Protein AF-A0A2E2TBK4-F1 (afdb_monomer_lite)

Foldseek 3Di:
DKKKWKWKWKFFADPVRDGPDDIDTFDTDMGDDDDDDTDDDDPDDGHMDMDMDIDMDDPPPPDDDDDDDDDDDPDDPDPDDDDPVVVVVVVVVDDDDDPDPDDDQWDWDKDFDDDVPDPDTPDIDTDIDGNPQPDPDPDDPDRDPPDQPLDDDVVNVPDPCRVVVNVVSVVVVVVVVVVVVVSVVVVVVVVVVVVVVVVVVVVVCVVVVCVVVPPVVVVVVVVVVVVVVVVVVVVVVVVVVVVVVVVVVVVVVD

Secondary structure (DSSP, 8-state):
--EEEEEEEEEEB-TTS-B-S--EEEEEEEESS----------SSS-EEEEEEEEEE-SSSSSS------------S------HHHHHHHHHH-------SS--SEEEEEEEEE-TT-SSEEEEEEEEEE-S---S----TT---PPP-----GGGS-STTHHHHHHHHHHHHHHHHHHHHHHHHHHHHHHHHHHHHHHHHHHHHHHHHHHHHS--HHHHHHHHHHHHHHHHHHHHHHHHHHHHHHHHHHHH--

pLDDT: mean 72.95, std 14.44, range [40.5, 96.38]

Structure (mmCIF, N/CA/C/O backbone):
data_AF-A0A2E2TBK4-F1
#
_entry.id   AF-A0A2E2TBK4-F1
#
loop_
_atom_site.group_PDB
_atom_site.id
_atom_site.type_symbol
_atom_site.label_atom_id
_atom_site.label_alt_id
_atom_site.label_comp_id
_atom_site.label_asym_id
_atom_site.label_entity_id
_atom_site.label_seq_id
_atom_site.pdbx_PDB_ins_code
_atom_site.Cartn_x
_atom_site.Cartn_y
_atom_site.Cartn_z
_atom_site.occupancy
_atom_site.B_iso_or_equiv
_atom_site.auth_seq_id
_atom_site.auth_comp_id
_atom_site.auth_asym_id
_atom_site.auth_atom_id
_atom_site.pdbx_PDB_model_num
ATOM 1 N N . ASN A 1 1 ? -50.111 -34.289 15.844 1.00 63.91 1 ASN A N 1
ATOM 2 C CA . ASN A 1 1 ? -48.697 -34.079 16.166 1.00 63.91 1 ASN A CA 1
ATOM 3 C C . ASN A 1 1 ? -48.454 -32.595 16.183 1.00 63.91 1 ASN A C 1
ATOM 5 O O . ASN A 1 1 ? -49.150 -31.879 15.476 1.00 63.91 1 ASN A O 1
ATOM 9 N N . ASP A 1 2 ? -47.487 -32.156 16.977 1.00 68.31 2 ASP A N 1
ATOM 10 C CA . ASP A 1 2 ? -47.009 -30.784 16.871 1.00 68.31 2 ASP A CA 1
ATOM 11 C C . ASP A 1 2 ? -46.210 -30.666 15.574 1.00 68.31 2 ASP A C 1
ATOM 13 O O . ASP A 1 2 ? -45.320 -31.482 15.317 1.00 68.31 2 ASP A O 1
ATOM 17 N N . ASP A 1 3 ? -46.561 -29.675 14.763 1.00 75.06 3 ASP A N 1
ATOM 18 C CA . ASP A 1 3 ? -45.934 -29.428 13.471 1.00 75.06 3 ASP A CA 1
ATOM 19 C C . ASP A 1 3 ? -45.212 -28.074 13.509 1.00 75.06 3 ASP A C 1
ATOM 21 O O . ASP A 1 3 ? -45.614 -27.139 14.207 1.00 75.06 3 ASP A O 1
ATOM 25 N N . TYR A 1 4 ? -44.140 -27.936 12.741 1.00 79.69 4 TYR A N 1
ATOM 26 C CA . TYR A 1 4 ? -43.461 -26.668 12.509 1.00 79.69 4 TYR A CA 1
ATOM 27 C C . TYR A 1 4 ? -43.760 -26.144 11.105 1.00 79.69 4 TYR A C 1
ATOM 29 O O . TYR A 1 4 ? -43.981 -26.907 10.162 1.00 79.69 4 TYR A O 1
ATOM 37 N N . HIS A 1 5 ? -43.698 -24.823 10.962 1.00 82.19 5 HIS A N 1
ATOM 38 C CA . HIS A 1 5 ? -43.578 -24.134 9.683 1.00 82.19 5 HIS A CA 1
ATOM 39 C C . HIS A 1 5 ? -42.402 -23.169 9.766 1.00 82.19 5 HIS A C 1
ATOM 41 O O . HIS A 1 5 ? -42.343 -22.334 10.666 1.00 82.19 5 HIS A O 1
ATOM 47 N N . VAL A 1 6 ? -41.460 -23.282 8.838 1.00 82.25 6 VAL A N 1
ATOM 48 C CA . VAL A 1 6 ? -40.317 -22.375 8.749 1.00 82.25 6 VAL A CA 1
ATOM 49 C C . VAL A 1 6 ? -40.201 -21.830 7.337 1.00 82.25 6 VAL A C 1
ATOM 51 O O . VAL A 1 6 ? -40.263 -22.571 6.357 1.00 82.25 6 VAL A O 1
ATOM 54 N N . ALA A 1 7 ? -40.034 -20.517 7.227 1.00 84.69 7 ALA A N 1
ATOM 55 C CA . ALA A 1 7 ? -39.801 -19.842 5.965 1.00 84.69 7 ALA A CA 1
ATOM 56 C C . ALA A 1 7 ? -38.661 -18.834 6.114 1.00 84.69 7 ALA A C 1
ATOM 58 O O . ALA A 1 7 ? -38.670 -17.994 7.011 1.00 84.69 7 ALA A O 1
ATOM 59 N N . GLY A 1 8 ? -37.682 -18.907 5.221 1.00 86.69 8 GLY A N 1
ATOM 60 C CA . GLY A 1 8 ? -36.569 -17.971 5.130 1.00 86.69 8 GLY A CA 1
ATOM 61 C C . GLY A 1 8 ? -36.533 -17.348 3.745 1.00 86.69 8 GLY A C 1
ATOM 62 O O . GLY A 1 8 ? -36.621 -18.060 2.743 1.00 86.69 8 GLY A O 1
ATOM 63 N N . TYR A 1 9 ? -36.400 -16.029 3.670 1.00 88.19 9 TYR A N 1
ATOM 64 C CA . TYR A 1 9 ? -36.244 -15.324 2.402 1.00 88.19 9 TYR A CA 1
ATOM 65 C C . TYR A 1 9 ? -35.318 -14.123 2.532 1.00 88.19 9 TYR A C 1
ATOM 67 O O . TYR A 1 9 ? -35.094 -13.587 3.622 1.00 88.19 9 TYR A O 1
ATOM 75 N N . ILE A 1 10 ? -34.789 -13.700 1.390 1.00 89.44 10 ILE A N 1
ATOM 76 C CA . ILE A 1 10 ? -33.924 -12.531 1.273 1.00 89.44 10 ILE A CA 1
ATOM 77 C C . ILE A 1 10 ? -34.517 -11.552 0.277 1.00 89.44 10 ILE A C 1
ATOM 79 O O . ILE A 1 10 ? -35.170 -11.950 -0.683 1.00 89.44 10 ILE A O 1
ATOM 83 N N . TYR A 1 11 ? -34.298 -10.265 0.491 1.00 90.12 11 TYR A N 1
ATOM 84 C CA . TYR A 1 11 ? -34.676 -9.247 -0.483 1.00 90.12 11 TYR A CA 1
ATOM 85 C C . TYR A 1 11 ? -33.708 -8.073 -0.420 1.00 90.12 11 TYR A C 1
ATOM 87 O O . TYR A 1 11 ? -33.136 -7.779 0.639 1.00 90.12 11 TYR A O 1
ATOM 95 N N . ARG A 1 12 ? -33.513 -7.407 -1.558 1.00 90.50 12 ARG A N 1
ATOM 96 C CA . ARG A 1 12 ? -32.656 -6.228 -1.635 1.00 90.50 12 ARG A CA 1
ATOM 97 C C . ARG A 1 12 ? -33.359 -5.039 -0.993 1.00 90.50 12 ARG A C 1
ATOM 99 O O . ARG A 1 12 ? -34.568 -4.860 -1.161 1.00 90.50 12 ARG A O 1
ATOM 106 N N . VAL A 1 13 ? -32.604 -4.211 -0.285 1.00 91.62 13 VAL A N 1
ATOM 107 C CA . VAL A 1 13 ? -33.079 -2.957 0.304 1.00 91.62 13 VAL A CA 1
ATOM 108 C C . VAL A 1 13 ? -32.367 -1.765 -0.320 1.00 91.62 13 VAL A C 1
ATOM 110 O O . VAL A 1 13 ? -31.176 -1.825 -0.620 1.00 91.62 13 VAL A O 1
ATOM 113 N N . ASN A 1 14 ? -33.112 -0.681 -0.515 1.00 88.75 14 ASN A N 1
ATOM 114 C CA . ASN A 1 14 ? -32.541 0.615 -0.868 1.00 88.75 14 ASN A CA 1
ATOM 115 C C . ASN A 1 14 ? -31.844 1.225 0.363 1.00 88.75 14 ASN A C 1
ATOM 117 O O . ASN A 1 14 ? -32.061 0.783 1.494 1.00 88.75 14 ASN A O 1
ATOM 121 N N . ASP A 1 15 ? -31.065 2.289 0.163 1.00 86.25 15 ASP A N 1
ATOM 122 C CA . ASP A 1 15 ? -30.374 3.003 1.251 1.00 86.25 15 ASP A CA 1
ATOM 123 C C . ASP A 1 15 ? -31.332 3.586 2.309 1.00 86.25 15 ASP A C 1
ATOM 125 O O . ASP A 1 15 ? -30.945 3.814 3.454 1.00 86.25 15 ASP A O 1
ATOM 129 N N . ASP A 1 16 ? -32.603 3.791 1.953 1.00 85.62 16 ASP A N 1
ATOM 130 C CA . ASP A 1 16 ? -33.672 4.234 2.856 1.00 85.62 16 ASP A CA 1
ATOM 131 C C . ASP A 1 16 ? -34.353 3.084 3.634 1.00 85.62 16 ASP A C 1
ATOM 133 O O . ASP A 1 16 ? -35.244 3.319 4.454 1.00 85.62 16 ASP A O 1
ATOM 137 N N . GLY A 1 17 ? -33.939 1.835 3.396 1.00 80.69 17 GLY A N 1
ATOM 138 C CA . GLY A 1 17 ? -34.469 0.633 4.037 1.00 80.69 17 GLY A CA 1
ATOM 139 C C . GLY A 1 17 ? -35.764 0.079 3.431 1.00 80.69 17 GLY A C 1
ATOM 140 O O . GLY A 1 17 ? -36.293 -0.905 3.965 1.00 80.69 17 GLY A O 1
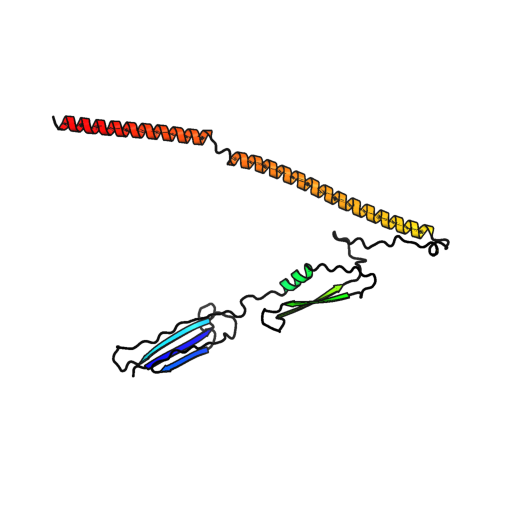ATOM 141 N N . THR A 1 18 ? -36.280 0.668 2.348 1.00 88.06 18 THR A N 1
ATOM 142 C CA . THR A 1 18 ? -37.434 0.138 1.601 1.00 88.06 18 THR A CA 1
ATOM 143 C C . THR A 1 18 ? -37.045 -1.072 0.748 1.00 88.06 18 THR A C 1
ATOM 145 O O . THR A 1 18 ? -35.880 -1.248 0.392 1.00 88.06 18 THR A O 1
ATOM 148 N N . ALA A 1 19 ? -38.015 -1.938 0.436 1.00 86.31 19 ALA A N 1
ATOM 149 C CA . ALA A 1 19 ? -37.778 -3.094 -0.426 1.00 86.31 19 ALA A CA 1
ATOM 150 C C . ALA A 1 19 ? -37.480 -2.638 -1.865 1.00 86.31 19 ALA A C 1
ATOM 152 O O . ALA A 1 19 ? -38.288 -1.945 -2.483 1.00 86.31 19 ALA A O 1
ATOM 153 N N . ALA A 1 20 ? -36.317 -3.036 -2.376 1.00 86.12 20 ALA A N 1
ATOM 154 C CA . ALA A 1 20 ? -35.816 -2.706 -3.709 1.00 86.12 20 ALA A CA 1
ATOM 155 C C . ALA A 1 20 ? -36.032 -3.831 -4.733 1.00 86.12 20 ALA A C 1
ATOM 157 O O . ALA A 1 20 ? -35.817 -3.625 -5.927 1.00 86.12 20 ALA A O 1
ATOM 158 N N . SER A 1 21 ? -36.398 -5.027 -4.271 1.00 86.25 21 SER A N 1
ATOM 159 C CA . SER A 1 21 ? -36.669 -6.197 -5.102 1.00 86.25 21 SER A CA 1
ATOM 160 C C . SER A 1 21 ? -37.764 -7.060 -4.486 1.00 86.25 21 SER A C 1
ATOM 162 O O . SER A 1 21 ? -38.029 -6.983 -3.282 1.00 86.25 21 SER A O 1
ATOM 164 N N . ASP A 1 22 ? -38.340 -7.933 -5.310 1.00 87.69 22 ASP A N 1
ATOM 165 C CA . ASP A 1 22 ? -39.166 -9.033 -4.826 1.00 87.69 22 ASP A CA 1
ATOM 166 C C . ASP A 1 22 ? -38.339 -9.975 -3.927 1.00 87.69 22 ASP A C 1
ATOM 168 O O . ASP A 1 22 ? -37.115 -10.090 -4.102 1.00 87.69 22 ASP A O 1
ATOM 172 N N . PRO A 1 23 ? -38.976 -10.630 -2.939 1.00 87.38 23 PRO A N 1
ATOM 173 C CA . PRO A 1 23 ? -38.300 -11.564 -2.056 1.00 87.38 23 PRO A CA 1
ATOM 174 C C . PRO A 1 23 ? -37.931 -12.861 -2.778 1.00 87.38 23 PRO A C 1
ATOM 176 O O . PRO A 1 23 ? -38.753 -13.489 -3.444 1.00 87.38 23 PRO A O 1
ATOM 179 N N . ILE A 1 24 ? -36.688 -13.288 -2.582 1.00 87.81 24 ILE A N 1
ATOM 180 C CA . ILE A 1 24 ? -36.149 -14.563 -3.039 1.00 87.81 24 ILE A CA 1
ATOM 181 C C . ILE A 1 24 ? -36.270 -15.548 -1.878 1.00 87.81 24 ILE A C 1
ATOM 183 O O . ILE A 1 24 ? -35.625 -15.393 -0.837 1.00 87.81 24 ILE A O 1
ATOM 187 N N . MET A 1 25 ? -37.129 -16.552 -2.042 1.00 84.50 25 MET A N 1
ATOM 188 C CA . MET A 1 25 ? -37.328 -17.597 -1.040 1.00 84.50 25 MET A CA 1
ATOM 189 C C . MET A 1 25 ? -36.103 -18.512 -0.983 1.00 84.50 25 MET A C 1
ATOM 191 O O . MET A 1 25 ? -35.695 -19.065 -2.001 1.00 84.50 25 MET A O 1
ATOM 195 N N . VAL A 1 26 ? -35.547 -18.685 0.214 1.00 82.25 26 VAL A N 1
ATOM 196 C CA . VAL A 1 26 ? -34.399 -19.564 0.487 1.00 82.25 26 VAL A CA 1
ATOM 197 C C . VAL A 1 26 ? -34.868 -20.907 1.030 1.00 82.25 26 VAL A C 1
ATOM 199 O O . VAL A 1 26 ? -34.353 -21.950 0.647 1.00 82.25 26 VAL A O 1
ATOM 202 N N . LEU A 1 27 ? -35.867 -20.880 1.911 1.00 83.25 27 LEU A N 1
ATOM 203 C CA . LEU A 1 27 ? -36.432 -22.062 2.551 1.00 83.25 27 LEU A CA 1
ATOM 204 C C . LEU A 1 27 ? -37.929 -21.841 2.781 1.00 83.25 27 LEU A C 1
ATOM 206 O O . LEU A 1 27 ? -38.336 -20.746 3.169 1.00 83.25 27 LEU A O 1
ATOM 210 N N . ASN A 1 28 ? -38.749 -22.865 2.562 1.00 84.69 28 ASN A N 1
ATOM 211 C CA . ASN A 1 28 ? -40.151 -22.884 2.980 1.00 84.69 28 ASN A CA 1
ATOM 212 C C . ASN A 1 28 ? -40.575 -24.330 3.241 1.00 84.69 28 ASN A C 1
ATOM 214 O O . ASN A 1 28 ? -40.872 -25.067 2.301 1.00 84.69 28 ASN A O 1
ATOM 218 N N . GLU A 1 29 ? -40.579 -24.730 4.507 1.00 80.12 29 GLU A N 1
ATOM 219 C CA . GLU A 1 29 ? -40.780 -26.118 4.915 1.00 80.12 29 GLU A CA 1
ATOM 220 C C . GLU A 1 29 ? -41.779 -26.254 6.058 1.00 80.12 29 GLU A C 1
ATOM 222 O O . GLU A 1 29 ? -41.844 -25.420 6.961 1.00 80.12 29 GLU A O 1
ATOM 227 N N . THR A 1 30 ? -42.519 -27.360 6.045 1.00 79.50 30 THR A N 1
ATOM 228 C CA . THR A 1 30 ? -43.440 -27.763 7.113 1.00 79.50 30 THR A CA 1
ATOM 229 C C . THR A 1 30 ? -43.201 -29.220 7.484 1.00 79.50 30 THR A C 1
ATOM 231 O O . THR A 1 30 ? -43.032 -30.045 6.583 1.00 79.50 30 THR A O 1
ATOM 234 N N . GLY A 1 31 ? -43.251 -29.573 8.766 1.00 75.88 31 GLY A N 1
ATOM 235 C CA . GLY A 1 31 ? -43.062 -30.965 9.185 1.00 75.88 31 GLY A CA 1
ATOM 236 C C . GLY A 1 31 ? -43.163 -31.185 10.691 1.00 75.88 31 GLY A C 1
ATOM 237 O O . GLY A 1 31 ? -43.618 -30.310 11.411 1.00 75.88 31 GLY A O 1
ATOM 238 N N . VAL A 1 32 ? -42.720 -32.358 11.160 1.00 71.12 32 VAL A N 1
ATOM 239 C CA . VAL A 1 32 ? -42.769 -32.764 12.584 1.00 71.12 32 VAL A CA 1
ATOM 240 C C . VAL A 1 32 ? -41.379 -32.717 13.242 1.00 71.12 32 VAL A C 1
ATOM 242 O O . VAL A 1 32 ? -41.248 -32.348 14.402 1.00 71.12 32 VAL A O 1
ATOM 245 N N . GLN A 1 33 ? -40.320 -33.088 12.510 1.00 68.75 33 GLN A N 1
ATOM 246 C CA . GLN A 1 33 ? -38.921 -32.972 12.940 1.00 68.75 33 GLN A CA 1
ATOM 247 C C . GLN A 1 33 ? -37.996 -33.000 11.715 1.00 68.75 33 GLN A C 1
ATOM 249 O O . GLN A 1 33 ? -38.089 -33.927 10.910 1.00 68.75 33 GLN A O 1
ATOM 254 N N . VAL A 1 34 ? -37.092 -32.025 11.582 1.00 70.62 34 VAL A N 1
ATOM 255 C CA . VAL A 1 34 ? -36.051 -32.028 10.543 1.00 70.62 34 VAL A CA 1
ATOM 256 C C . VAL A 1 34 ? -34.789 -31.322 11.034 1.00 70.62 34 VAL A C 1
ATOM 258 O O . VAL A 1 34 ? -34.835 -30.467 11.916 1.00 70.62 34 VAL A O 1
ATOM 261 N N . THR A 1 35 ? -33.648 -31.681 10.458 1.00 67.44 35 THR A N 1
ATOM 262 C CA . THR A 1 35 ? -32.399 -30.924 10.565 1.00 67.44 35 THR A CA 1
ATOM 263 C C . THR A 1 35 ? -31.822 -30.851 9.161 1.00 67.44 35 THR A C 1
ATOM 265 O O . THR A 1 35 ? -31.121 -31.768 8.739 1.00 67.44 35 THR A O 1
ATOM 268 N N . ASP A 1 36 ? -32.185 -29.805 8.422 1.00 72.00 36 ASP A N 1
ATOM 269 C CA . ASP A 1 36 ? -31.759 -29.603 7.035 1.00 72.00 36 ASP A CA 1
ATOM 270 C C . ASP A 1 36 ? -31.109 -28.224 6.847 1.00 72.00 36 ASP A C 1
ATOM 272 O O . ASP A 1 36 ? -31.219 -27.345 7.709 1.00 72.00 36 ASP A O 1
ATOM 276 N N . ARG A 1 37 ? -30.381 -28.043 5.742 1.00 75.19 37 ARG A N 1
ATOM 277 C CA . ARG A 1 37 ? -29.701 -26.789 5.388 1.00 75.19 37 ARG A CA 1
ATOM 278 C C . ARG A 1 37 ? -30.107 -26.355 3.984 1.00 75.19 37 ARG A C 1
ATOM 280 O O . ARG A 1 37 ? -30.045 -27.144 3.050 1.00 75.19 37 ARG A O 1
ATOM 287 N N . ALA A 1 38 ? -30.410 -25.068 3.824 1.00 75.88 38 ALA A N 1
ATOM 288 C CA . ALA A 1 38 ? -30.617 -24.439 2.521 1.00 75.88 38 ALA A CA 1
ATOM 289 C C . ALA A 1 38 ? -29.617 -23.303 2.294 1.00 75.88 38 ALA A C 1
ATOM 291 O O . ALA A 1 38 ? -29.251 -22.582 3.225 1.00 75.88 38 ALA A O 1
ATOM 292 N N . SER A 1 39 ? -29.191 -23.140 1.044 1.00 79.44 39 SER A N 1
ATOM 293 C CA . SER A 1 39 ? -28.284 -22.082 0.599 1.00 79.44 39 SER A CA 1
ATOM 294 C C . SER A 1 39 ? -28.831 -21.410 -0.656 1.00 79.44 39 SER A C 1
ATOM 296 O O . SER A 1 39 ? -29.423 -22.072 -1.507 1.00 79.44 39 SER A O 1
ATOM 298 N N . ILE A 1 40 ? -28.596 -20.107 -0.781 1.00 81.75 40 ILE A N 1
ATOM 299 C CA . ILE A 1 40 ? -28.937 -19.306 -1.958 1.00 81.75 40 ILE A CA 1
ATOM 300 C C . ILE A 1 40 ? -27.708 -18.490 -2.363 1.00 81.75 40 ILE A C 1
ATOM 302 O O . ILE A 1 40 ? -26.975 -18.007 -1.499 1.00 81.75 40 ILE A O 1
ATOM 306 N N . GLU A 1 41 ? -27.502 -18.328 -3.665 1.00 81.25 41 GLU A N 1
ATOM 307 C CA . GLU A 1 41 ? -26.537 -17.380 -4.214 1.00 81.25 41 GLU A CA 1
ATOM 308 C C . GLU A 1 41 ? -27.194 -15.999 -4.344 1.00 81.25 41 GLU A C 1
ATOM 310 O O . GLU A 1 41 ? -28.355 -15.881 -4.751 1.00 81.25 41 GLU A O 1
ATOM 315 N N . VAL A 1 42 ? -26.467 -14.949 -3.962 1.00 81.81 42 VAL A N 1
ATOM 316 C CA . VAL A 1 42 ? -26.947 -13.568 -4.065 1.00 81.81 42 VAL A CA 1
ATOM 317 C C . VAL A 1 42 ? -26.682 -13.071 -5.493 1.00 81.81 42 VAL A C 1
ATOM 319 O O . VAL A 1 42 ? -25.524 -13.010 -5.889 1.00 81.81 42 VAL A O 1
ATOM 322 N N . PRO A 1 43 ? -27.721 -12.715 -6.274 1.00 78.62 43 PRO A N 1
ATOM 323 C CA . PRO A 1 43 ? -27.578 -12.532 -7.721 1.00 78.62 43 PRO A CA 1
ATOM 324 C C . PRO A 1 43 ? -26.919 -11.211 -8.139 1.00 78.62 43 PRO A C 1
ATOM 326 O O . PRO A 1 43 ? -26.372 -11.122 -9.232 1.00 78.62 43 PRO A O 1
ATOM 329 N N . GLU A 1 44 ? -27.003 -10.171 -7.309 1.00 79.06 44 GLU A N 1
ATOM 330 C CA . GLU A 1 44 ? -26.438 -8.849 -7.596 1.00 79.06 44 GLU A CA 1
ATOM 331 C C . GLU A 1 44 ? -25.859 -8.235 -6.323 1.00 79.06 44 GLU A C 1
ATOM 333 O O . GLU A 1 44 ? -26.414 -8.427 -5.238 1.00 79.06 44 GLU A O 1
ATOM 338 N N . ASP A 1 45 ? -24.808 -7.429 -6.463 1.00 77.12 45 ASP A N 1
ATOM 339 C CA . ASP A 1 45 ? -24.247 -6.659 -5.355 1.00 77.12 45 ASP A CA 1
ATOM 340 C C . ASP A 1 45 ? -25.285 -5.688 -4.780 1.00 77.12 45 ASP A C 1
ATOM 342 O O . ASP A 1 45 ? -26.009 -4.993 -5.500 1.00 77.12 45 ASP A O 1
ATOM 346 N N . GLY A 1 46 ? -25.366 -5.618 -3.453 1.00 81.38 46 GLY A N 1
ATOM 347 C CA . GLY A 1 46 ? -26.265 -4.684 -2.794 1.00 81.38 46 GLY A CA 1
ATOM 348 C C . GLY A 1 46 ? -26.478 -4.967 -1.318 1.00 81.38 46 GLY A C 1
ATOM 349 O O . GLY A 1 46 ? -25.959 -5.924 -0.747 1.00 81.38 46 GLY A O 1
ATOM 350 N N . ASN A 1 47 ? -27.286 -4.113 -0.696 1.00 86.81 47 ASN A N 1
ATOM 351 C CA . ASN A 1 47 ? -27.725 -4.304 0.676 1.00 86.81 47 ASN A CA 1
ATOM 352 C C . ASN A 1 47 ? -28.900 -5.287 0.690 1.00 86.81 47 ASN A C 1
ATOM 354 O O . ASN A 1 47 ? -29.930 -5.034 0.065 1.00 86.81 47 ASN A O 1
ATOM 358 N N . TYR A 1 48 ? -28.770 -6.391 1.424 1.00 86.44 48 TYR A N 1
ATOM 359 C CA . TYR A 1 48 ? -29.829 -7.392 1.568 1.00 86.44 48 TYR A CA 1
ATOM 360 C C . TYR A 1 48 ? -30.320 -7.467 3.006 1.00 86.44 48 TYR A C 1
ATOM 362 O O . TYR A 1 48 ? -29.543 -7.361 3.958 1.00 86.44 48 TYR A O 1
ATOM 370 N N . ARG A 1 49 ? -31.626 -7.691 3.165 1.00 86.69 49 ARG A N 1
ATOM 371 C CA . ARG A 1 49 ? -32.213 -8.074 4.447 1.00 86.69 49 ARG A CA 1
ATOM 372 C C . ARG A 1 49 ? -32.644 -9.531 4.394 1.00 86.69 49 ARG A C 1
ATOM 374 O O . ARG A 1 49 ? -33.344 -9.950 3.477 1.00 86.69 49 ARG A O 1
ATOM 381 N N . PHE A 1 50 ? -32.252 -10.264 5.426 1.00 84.56 50 PHE A N 1
ATOM 382 C CA . PHE A 1 50 ? -32.669 -11.635 5.668 1.00 84.56 50 PHE A CA 1
ATOM 383 C C . PHE A 1 50 ? -33.859 -11.627 6.624 1.00 84.56 50 PHE A C 1
ATOM 385 O O . PHE A 1 50 ? -33.832 -10.929 7.644 1.00 84.56 50 PHE A O 1
ATOM 392 N N . VAL A 1 51 ? -34.904 -12.378 6.287 1.00 85.00 51 VAL A N 1
ATOM 393 C CA . VAL A 1 51 ? -36.093 -12.531 7.126 1.00 85.00 51 VAL A CA 1
ATOM 394 C C . VAL A 1 51 ? -36.375 -14.009 7.321 1.00 85.00 51 VAL A C 1
ATOM 396 O O . VAL A 1 51 ? -36.410 -14.781 6.365 1.00 85.00 51 VAL A O 1
ATOM 399 N N . PHE A 1 52 ? -36.611 -14.373 8.576 1.00 82.62 52 PHE A N 1
ATOM 400 C CA . PHE A 1 52 ? -37.021 -15.709 8.981 1.00 82.62 52 PHE A CA 1
ATOM 401 C C . PHE A 1 52 ? -38.386 -15.595 9.639 1.00 82.62 52 PHE A C 1
ATOM 403 O O . PHE A 1 52 ? -38.619 -14.715 10.472 1.00 82.62 52 PHE A O 1
ATOM 410 N N . VAL A 1 53 ? -39.279 -16.494 9.265 1.00 82.50 53 VAL A N 1
ATOM 411 C CA . VAL A 1 53 ? -40.589 -16.663 9.869 1.00 82.50 53 VAL A CA 1
ATOM 412 C C . VAL A 1 53 ? -40.627 -18.086 10.389 1.00 82.50 53 VAL A C 1
ATOM 414 O O . VAL A 1 53 ? -40.558 -19.036 9.614 1.00 82.50 53 VAL A O 1
ATOM 417 N N . VAL A 1 54 ? -40.697 -18.218 11.709 1.00 77.69 54 VAL A N 1
ATOM 418 C CA . VAL A 1 54 ? -40.873 -19.503 12.381 1.00 77.69 54 VAL A CA 1
ATOM 419 C C . VAL A 1 54 ? -42.270 -19.542 12.981 1.00 77.69 54 VAL A C 1
ATOM 421 O O . VAL A 1 54 ? -42.728 -18.577 13.597 1.00 77.69 54 VAL A O 1
ATOM 424 N N . GLY A 1 55 ? -42.961 -20.647 12.760 1.00 75.00 55 GLY A N 1
ATOM 425 C CA . GLY A 1 55 ? -44.295 -20.914 13.257 1.00 75.00 55 GLY A CA 1
ATOM 426 C C . GLY A 1 55 ? -44.357 -22.318 13.833 1.00 75.00 55 GLY A C 1
ATOM 427 O O . GLY A 1 55 ? -43.711 -23.243 13.342 1.00 75.00 55 GLY A O 1
ATOM 428 N N . THR A 1 56 ? -45.147 -22.474 14.884 1.00 73.56 56 THR A N 1
ATOM 429 C CA . THR A 1 56 ? -45.461 -23.772 15.467 1.00 73.56 56 THR A CA 1
ATOM 430 C C . THR A 1 56 ? -46.967 -23.965 15.412 1.00 73.56 56 THR A C 1
ATOM 432 O O . THR A 1 56 ? -47.743 -23.059 15.727 1.00 73.56 56 THR A O 1
ATOM 435 N N . TYR A 1 57 ? -47.383 -25.142 14.971 1.00 73.50 57 TYR A N 1
ATOM 436 C CA . TYR A 1 57 ? -48.740 -25.622 15.125 1.00 73.50 57 TYR A CA 1
ATOM 437 C C . TYR A 1 57 ? -48.746 -26.609 16.286 1.00 73.50 57 TYR A C 1
ATOM 439 O O . TYR A 1 57 ? -48.108 -27.657 16.240 1.00 73.50 57 TYR A O 1
ATOM 447 N N . ASP A 1 58 ? -49.428 -26.218 17.353 1.00 67.31 58 ASP A N 1
ATOM 448 C CA . ASP A 1 58 ? -49.464 -26.949 18.609 1.00 67.31 58 ASP A CA 1
ATOM 449 C C . ASP A 1 58 ? -50.805 -27.679 18.738 1.00 67.31 58 ASP A C 1
ATOM 451 O O . ASP A 1 58 ? -51.854 -27.048 18.902 1.00 67.31 58 ASP A O 1
ATOM 455 N N . GLU A 1 59 ? -50.765 -29.009 18.641 1.00 67.56 59 GLU A N 1
ATOM 456 C CA . GLU A 1 59 ? -51.915 -29.871 18.940 1.00 67.56 59 GLU A CA 1
ATOM 457 C C . GLU A 1 59 ? -51.856 -30.362 20.402 1.00 67.56 59 GLU A C 1
ATOM 459 O O . GLU A 1 59 ? -52.888 -30.713 20.979 1.00 67.56 59 GLU A O 1
ATOM 464 N N . SER A 1 60 ? -50.668 -30.362 21.026 1.00 63.62 60 SER A N 1
ATOM 465 C CA . SER A 1 60 ? -50.412 -30.925 22.360 1.00 63.62 60 SER A CA 1
ATOM 466 C C . SER A 1 60 ? -50.588 -29.953 23.539 1.00 63.62 60 SER A C 1
ATOM 468 O O . SER A 1 60 ? -50.637 -30.395 24.691 1.00 63.62 60 SER A O 1
ATOM 470 N N . GLY A 1 61 ? -50.742 -28.652 23.285 1.00 63.28 61 GLY A N 1
ATOM 471 C CA . GLY A 1 61 ? -51.001 -27.629 24.302 1.00 63.28 61 GLY A CA 1
ATOM 472 C C . GLY A 1 61 ? -49.752 -27.124 25.035 1.00 63.28 61 GLY A C 1
ATOM 473 O O . GLY A 1 61 ? -49.844 -26.752 26.209 1.00 63.28 61 GLY A O 1
ATOM 474 N N . GLY A 1 62 ? -48.596 -27.103 24.364 1.00 59.31 62 GLY A N 1
ATOM 475 C CA . GLY A 1 62 ? -47.430 -26.313 24.776 1.00 59.31 62 GLY A CA 1
ATOM 476 C C . GLY A 1 62 ? -46.262 -27.101 25.369 1.00 59.31 62 GLY A C 1
ATOM 477 O O . GLY A 1 62 ? -45.410 -26.510 26.031 1.00 59.31 62 GLY A O 1
ATOM 478 N N . LEU A 1 63 ? -46.208 -28.423 25.169 1.00 57.78 63 LEU A N 1
ATOM 479 C CA . LEU A 1 63 ? -45.175 -29.281 25.770 1.00 57.78 63 LEU A CA 1
ATOM 480 C C . LEU A 1 63 ? -43.920 -29.471 24.899 1.00 57.78 63 LEU A C 1
ATOM 482 O O . LEU A 1 63 ? -42.862 -29.768 25.454 1.00 57.78 63 LEU A O 1
ATOM 486 N N . LEU A 1 64 ? -44.007 -29.308 23.572 1.00 54.53 64 LEU A N 1
ATOM 487 C CA . LEU A 1 64 ? -42.902 -29.587 22.634 1.00 54.53 64 LEU A CA 1
ATOM 488 C C . LEU A 1 64 ? -42.762 -28.560 21.488 1.00 54.53 64 LEU A C 1
ATOM 490 O O . LEU A 1 64 ? -42.031 -28.797 20.530 1.00 54.53 64 LEU A O 1
ATOM 494 N N . ALA A 1 65 ? -43.423 -27.403 21.580 1.00 57.91 65 ALA A N 1
ATOM 495 C CA . ALA A 1 65 ? -43.432 -26.413 20.506 1.00 57.91 65 ALA A CA 1
ATOM 496 C C . ALA A 1 65 ? -42.124 -25.600 20.439 1.00 57.91 65 ALA A C 1
ATOM 498 O O . ALA A 1 65 ? -41.804 -24.833 21.349 1.00 57.91 65 ALA A O 1
ATOM 499 N N . GLY A 1 66 ? -41.401 -25.709 19.324 1.00 60.12 66 GLY A N 1
ATOM 500 C CA . GLY A 1 66 ? -40.291 -24.816 19.000 1.00 60.12 66 GLY A CA 1
ATOM 501 C C . GLY A 1 66 ? -39.629 -25.177 17.675 1.00 60.12 66 GLY A C 1
ATOM 502 O O . GLY A 1 66 ? -39.274 -26.329 17.459 1.00 60.12 66 GLY A O 1
ATOM 503 N N . ALA A 1 67 ? -39.459 -24.185 16.803 1.00 65.50 67 ALA A N 1
ATOM 504 C CA . ALA A 1 67 ? -38.590 -24.270 15.637 1.00 65.50 67 ALA A CA 1
ATOM 505 C C . ALA A 1 67 ? -37.545 -23.158 15.750 1.00 65.50 67 ALA A C 1
ATOM 507 O O . ALA A 1 67 ? -37.905 -21.984 15.878 1.00 65.50 67 ALA A O 1
ATOM 508 N N . ASP A 1 68 ? -36.267 -23.522 15.744 1.00 67.62 68 ASP A N 1
ATOM 509 C CA . ASP A 1 68 ? -35.151 -22.588 15.714 1.00 67.62 68 ASP A CA 1
ATOM 510 C C . ASP A 1 68 ? -34.465 -22.617 14.346 1.00 67.62 68 ASP A C 1
ATOM 512 O O . ASP A 1 68 ? -34.357 -23.649 13.689 1.00 67.62 68 ASP A O 1
ATOM 516 N N . MET A 1 69 ? -34.022 -21.448 13.892 1.00 70.19 69 MET A N 1
ATOM 517 C CA . MET A 1 69 ? -33.212 -21.310 12.688 1.00 70.19 69 MET A CA 1
ATOM 518 C C . MET A 1 69 ? -31.983 -20.480 13.019 1.00 70.19 69 MET A C 1
ATOM 520 O O . MET A 1 69 ? -32.074 -19.454 13.696 1.00 70.19 69 MET A O 1
ATOM 524 N N . THR A 1 70 ? -30.833 -20.909 12.508 1.00 70.94 70 THR A N 1
ATOM 525 C CA . THR A 1 70 ? -29.574 -20.175 12.623 1.00 70.94 70 THR A CA 1
ATOM 526 C C . THR A 1 70 ? -28.988 -19.951 11.236 1.00 70.94 70 THR A C 1
ATOM 528 O O . THR A 1 70 ? -29.094 -20.805 10.357 1.00 70.94 70 THR A O 1
ATOM 531 N N . ILE A 1 71 ? -28.412 -18.767 11.022 1.00 71.56 71 ILE A N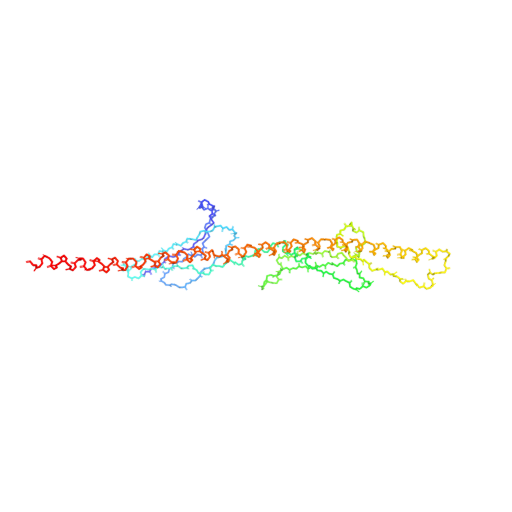 1
ATOM 532 C CA . ILE A 1 71 ? -27.627 -18.485 9.821 1.00 71.56 71 ILE A CA 1
ATOM 533 C C . ILE A 1 71 ? -26.207 -18.944 10.102 1.00 71.56 71 ILE A C 1
ATOM 535 O O . ILE A 1 71 ? -25.633 -18.599 11.135 1.00 71.56 71 ILE A O 1
ATOM 539 N N . ASP A 1 72 ? -25.636 -19.672 9.160 1.00 73.12 72 ASP A N 1
ATOM 540 C CA . ASP A 1 72 ? -24.269 -20.149 9.240 1.00 73.12 72 ASP A CA 1
ATOM 541 C C . ASP A 1 72 ? -23.610 -20.046 7.859 1.00 73.12 72 ASP A C 1
ATOM 543 O O . ASP A 1 72 ? -24.283 -20.175 6.835 1.00 73.12 72 ASP A O 1
ATOM 547 N N . ASN A 1 73 ? -22.296 -19.820 7.844 1.00 70.19 73 ASN A N 1
ATOM 548 C CA . ASN A 1 73 ? -21.456 -19.767 6.646 1.00 70.19 73 ASN A CA 1
ATOM 549 C C . ASN A 1 73 ? -21.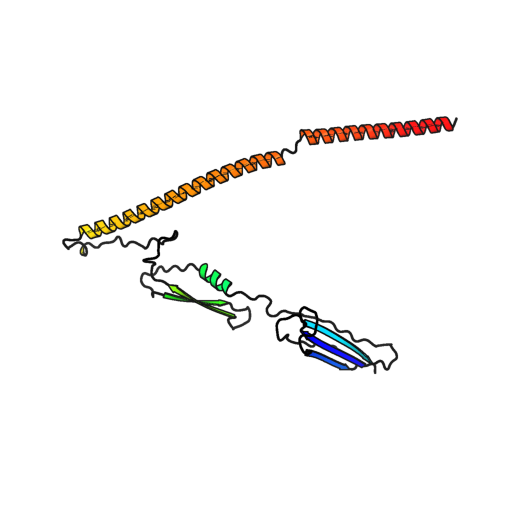824 -18.672 5.617 1.00 70.19 73 ASN A C 1
ATOM 551 O O . ASN A 1 73 ? -21.977 -18.949 4.428 1.00 70.19 73 ASN A O 1
ATOM 555 N N . ILE A 1 74 ? -21.925 -17.412 6.058 1.00 70.12 74 ILE A N 1
ATOM 556 C CA . ILE A 1 74 ? -21.943 -16.267 5.132 1.00 70.12 74 ILE A CA 1
ATOM 557 C C . ILE A 1 74 ? -20.524 -16.089 4.580 1.00 70.12 74 ILE A C 1
ATOM 559 O O . ILE A 1 74 ? -19.618 -15.694 5.316 1.00 70.12 74 ILE A O 1
ATOM 563 N N . VAL A 1 75 ? -20.334 -16.385 3.296 1.00 68.31 75 VAL A N 1
ATOM 564 C CA . VAL A 1 75 ? -19.050 -16.251 2.598 1.00 68.31 75 VAL A CA 1
ATOM 565 C C . VAL A 1 75 ? -19.235 -15.299 1.424 1.00 68.31 75 VAL A C 1
ATOM 567 O O . VAL A 1 75 ? -20.142 -15.474 0.618 1.00 68.31 75 VAL A O 1
ATOM 570 N N . ALA A 1 76 ? -18.383 -14.279 1.339 1.00 64.50 76 ALA A N 1
ATOM 571 C CA . ALA A 1 76 ? -18.224 -13.505 0.116 1.00 64.50 76 ALA A CA 1
ATOM 572 C C . ALA A 1 76 ? -17.242 -14.269 -0.774 1.00 64.50 76 ALA A C 1
ATOM 574 O O . ALA A 1 76 ? -16.082 -14.417 -0.393 1.00 64.50 76 ALA A O 1
ATOM 575 N N . GLU A 1 77 ? -17.703 -14.782 -1.915 1.00 63.66 77 GLU A N 1
ATOM 576 C CA . GLU A 1 77 ? -16.849 -15.573 -2.811 1.00 63.66 77 GLU A CA 1
ATOM 577 C C . GLU A 1 77 ? -15.760 -14.711 -3.471 1.00 63.66 77 GLU A C 1
ATOM 579 O O . GLU A 1 77 ? -14.664 -15.207 -3.688 1.00 63.66 77 GLU A O 1
ATOM 584 N N . ASN A 1 78 ? -15.990 -13.399 -3.643 1.00 62.97 78 ASN A N 1
ATOM 585 C CA . ASN A 1 78 ? -15.039 -12.479 -4.282 1.00 62.97 78 ASN A CA 1
ATOM 586 C C . ASN A 1 78 ? -14.776 -11.201 -3.451 1.00 62.97 78 ASN A C 1
ATOM 588 O O . ASN A 1 78 ? -15.222 -10.116 -3.825 1.00 62.97 78 ASN A O 1
ATOM 592 N N . PRO A 1 79 ? -14.055 -11.268 -2.316 1.00 56.94 79 PRO A N 1
ATOM 593 C CA . PRO A 1 79 ? -13.846 -10.108 -1.444 1.00 56.94 79 PRO A CA 1
ATOM 594 C C . PRO A 1 79 ? -12.812 -9.095 -1.970 1.00 56.94 79 PRO A C 1
ATOM 596 O O . PRO A 1 79 ? -12.684 -8.010 -1.403 1.00 56.94 79 PRO A O 1
ATOM 599 N N . TYR A 1 80 ? -12.062 -9.427 -3.027 1.00 58.62 80 TYR A N 1
ATOM 600 C CA . TYR A 1 80 ? -10.995 -8.581 -3.561 1.00 58.62 80 TYR A CA 1
ATOM 601 C C . TYR A 1 80 ? -11.142 -8.389 -5.070 1.00 58.62 80 TYR A C 1
ATOM 603 O O . TYR A 1 80 ? -10.742 -9.241 -5.859 1.00 58.62 80 TYR A O 1
ATOM 611 N N . SER A 1 81 ? -11.648 -7.228 -5.483 1.00 61.16 81 SER A N 1
ATOM 612 C CA . SER A 1 81 ? -11.478 -6.757 -6.856 1.00 61.16 81 SER A CA 1
ATOM 613 C C . SER A 1 81 ? -10.056 -6.207 -7.004 1.00 61.16 81 SER A C 1
ATOM 615 O O . SER A 1 81 ? -9.743 -5.134 -6.483 1.00 61.16 81 SER A O 1
ATOM 617 N N . VAL A 1 82 ? -9.170 -6.948 -7.672 1.00 64.06 82 VAL A N 1
ATOM 618 C CA . VAL A 1 82 ? -7.865 -6.410 -8.079 1.00 64.06 82 VAL A CA 1
ATOM 619 C C . VAL A 1 82 ? -8.102 -5.462 -9.248 1.00 64.06 82 VAL A C 1
ATOM 621 O O . VAL A 1 82 ? -8.620 -5.878 -10.280 1.00 64.06 82 VAL A O 1
ATOM 624 N N . ASP A 1 83 ? -7.755 -4.191 -9.073 1.00 67.12 83 ASP A N 1
ATOM 625 C CA . ASP A 1 83 ? -7.909 -3.180 -10.117 1.00 67.12 83 ASP A CA 1
ATOM 626 C C . ASP A 1 83 ? -6.920 -3.431 -11.273 1.00 67.12 83 ASP A C 1
ATOM 628 O O . ASP A 1 83 ? -5.797 -3.901 -11.051 1.00 67.12 83 ASP A O 1
ATOM 632 N N . ASN A 1 84 ? -7.305 -3.083 -12.504 1.00 63.34 84 ASN A N 1
ATOM 633 C CA . ASN A 1 84 ? -6.456 -3.213 -13.698 1.00 63.34 84 ASN A CA 1
ATOM 634 C C . ASN A 1 84 ? -5.129 -2.442 -13.545 1.00 63.34 84 ASN A C 1
ATOM 636 O O . ASN A 1 84 ? -4.108 -2.815 -14.134 1.00 63.34 84 ASN A O 1
ATOM 640 N N . ASP A 1 85 ? -5.122 -1.409 -12.701 1.00 67.44 85 ASP A N 1
ATOM 641 C CA . ASP A 1 85 ? -3.938 -0.626 -12.352 1.00 67.44 85 ASP A CA 1
ATOM 642 C C . ASP A 1 85 ? -2.837 -1.464 -11.681 1.00 67.44 85 ASP A C 1
ATOM 644 O O . ASP A 1 85 ? -1.652 -1.202 -11.895 1.00 67.44 85 ASP A O 1
ATOM 648 N N . ALA A 1 86 ? -3.186 -2.528 -10.950 1.00 67.62 86 ALA A N 1
ATOM 649 C CA . ALA A 1 86 ? -2.196 -3.404 -10.324 1.00 67.62 86 ALA A CA 1
ATOM 650 C C . ALA A 1 86 ? -1.336 -4.142 -11.366 1.00 67.62 86 ALA A C 1
ATOM 652 O O . ALA A 1 86 ? -0.130 -4.313 -11.177 1.00 67.62 86 ALA A O 1
ATOM 653 N N . ILE A 1 87 ? -1.928 -4.542 -12.497 1.00 67.56 87 ILE A N 1
ATOM 654 C CA . ILE A 1 87 ? -1.187 -5.165 -13.605 1.00 67.56 87 ILE A CA 1
ATOM 655 C C . ILE A 1 87 ? -0.311 -4.126 -14.305 1.00 67.56 87 ILE A C 1
ATOM 657 O O . ILE A 1 87 ? 0.841 -4.422 -14.625 1.00 67.56 87 ILE A O 1
ATOM 661 N N . SER A 1 88 ? -0.810 -2.898 -14.464 1.00 64.44 88 SER A N 1
ATOM 662 C CA . SER A 1 88 ? -0.035 -1.769 -14.994 1.00 64.44 88 SER A CA 1
ATOM 663 C C . SER A 1 88 ? 1.196 -1.461 -14.134 1.00 64.44 88 SER A C 1
ATOM 665 O O . SER A 1 88 ? 2.292 -1.264 -14.661 1.00 64.44 88 SER A O 1
ATOM 667 N N . ASP A 1 89 ? 1.065 -1.481 -12.808 1.00 68.75 89 ASP A N 1
ATOM 668 C CA . ASP A 1 89 ? 2.180 -1.230 -11.891 1.00 68.75 89 ASP A CA 1
ATOM 669 C C . ASP A 1 89 ? 3.198 -2.379 -11.860 1.00 68.75 89 ASP A C 1
ATOM 671 O O . ASP A 1 89 ? 4.406 -2.124 -11.835 1.00 68.75 89 ASP A O 1
ATOM 675 N N . ILE A 1 90 ? 2.748 -3.636 -11.965 1.00 69.69 90 ILE A N 1
ATOM 676 C CA . ILE A 1 90 ? 3.646 -4.787 -12.160 1.00 69.69 90 ILE A CA 1
ATOM 677 C C . ILE A 1 90 ? 4.411 -4.644 -13.482 1.00 69.69 90 ILE A C 1
ATOM 679 O O . ILE A 1 90 ? 5.627 -4.831 -13.507 1.00 69.69 90 ILE A O 1
ATOM 683 N N . LEU A 1 91 ? 3.734 -4.268 -14.569 1.00 65.25 91 LEU A N 1
ATOM 684 C CA . LEU A 1 91 ? 4.363 -4.062 -15.876 1.00 65.25 91 LEU A CA 1
ATOM 685 C C . LEU A 1 91 ? 5.397 -2.929 -15.852 1.00 65.25 91 LEU A C 1
ATOM 687 O O . LEU A 1 91 ? 6.476 -3.091 -16.420 1.00 65.25 91 LEU A O 1
ATOM 691 N N . LYS A 1 92 ? 5.129 -1.824 -15.140 1.00 64.81 92 LYS A N 1
ATOM 692 C CA . LYS A 1 92 ? 6.110 -0.739 -14.932 1.00 64.81 92 LYS A CA 1
ATOM 693 C C . LYS A 1 92 ? 7.336 -1.194 -14.133 1.00 64.81 92 LYS A C 1
ATOM 695 O O . LYS A 1 92 ? 8.425 -0.667 -14.351 1.00 64.81 92 LYS A O 1
ATOM 700 N N . ALA A 1 93 ? 7.177 -2.142 -13.210 1.00 62.62 93 ALA A N 1
ATOM 701 C CA . ALA A 1 93 ? 8.269 -2.655 -12.381 1.00 62.62 93 ALA A CA 1
ATOM 702 C C . ALA A 1 93 ? 9.150 -3.704 -13.092 1.00 62.62 93 ALA A C 1
ATOM 704 O O . ALA A 1 93 ? 10.252 -4.008 -12.625 1.00 62.62 93 ALA A O 1
ATOM 705 N N . LEU A 1 94 ? 8.696 -4.271 -14.213 1.00 65.44 94 LEU A N 1
ATOM 706 C CA . LEU A 1 94 ? 9.452 -5.273 -14.959 1.00 65.44 94 LEU A CA 1
ATOM 707 C C . LEU A 1 94 ? 10.562 -4.620 -15.796 1.00 65.44 94 LEU A C 1
ATOM 709 O O . LEU A 1 94 ? 10.346 -4.135 -16.904 1.00 65.44 94 LEU A O 1
ATOM 713 N N . HIS A 1 95 ? 11.798 -4.674 -15.293 1.00 55.31 95 HIS A N 1
ATOM 714 C CA . HIS A 1 95 ? 12.988 -4.367 -16.086 1.00 55.31 95 HIS A CA 1
ATOM 715 C C . HIS A 1 95 ? 13.319 -5.519 -17.044 1.00 55.31 95 HIS A C 1
ATOM 717 O O . HIS A 1 95 ? 13.774 -6.587 -16.630 1.00 55.31 95 HIS A O 1
ATOM 723 N N . TYR A 1 96 ? 13.143 -5.284 -18.343 1.00 58.72 96 TYR A N 1
ATOM 724 C CA . TYR A 1 96 ? 13.611 -6.182 -19.395 1.00 58.72 96 TYR A CA 1
ATOM 725 C C . TYR A 1 96 ? 15.023 -5.785 -19.849 1.00 58.72 96 TYR A C 1
ATOM 727 O O . TYR A 1 96 ? 15.241 -4.655 -20.279 1.00 58.72 96 TYR A O 1
ATOM 735 N N . SER A 1 97 ? 15.980 -6.716 -19.796 1.00 54.53 97 SER A N 1
ATOM 736 C CA . SER A 1 97 ? 17.309 -6.546 -20.394 1.00 54.53 97 SER A CA 1
ATOM 737 C C . SER A 1 97 ? 17.519 -7.573 -21.507 1.00 54.53 97 SER A C 1
ATOM 739 O O . SER A 1 97 ? 17.345 -8.778 -21.320 1.00 54.53 97 SER A O 1
ATOM 741 N N . ASN A 1 98 ? 17.878 -7.095 -22.700 1.00 49.31 98 ASN A N 1
ATOM 742 C CA . ASN A 1 98 ? 18.233 -7.947 -23.829 1.00 49.31 98 ASN A CA 1
ATOM 743 C C . ASN A 1 98 ? 19.724 -7.803 -24.125 1.00 49.31 98 ASN A C 1
ATOM 745 O O . ASN A 1 98 ? 20.177 -6.744 -24.548 1.00 49.31 98 ASN A O 1
ATOM 749 N N . GLN A 1 99 ? 20.481 -8.874 -23.896 1.00 49.09 99 GLN A N 1
ATOM 750 C CA . GLN A 1 99 ? 21.929 -8.914 -24.125 1.00 49.09 99 GLN A CA 1
ATOM 751 C C . GLN A 1 99 ? 22.309 -9.537 -25.483 1.00 49.09 99 GLN A C 1
ATOM 753 O O . GLN A 1 99 ? 23.478 -9.835 -25.714 1.00 49.09 99 GLN A O 1
ATOM 758 N N . SER A 1 100 ? 21.345 -9.772 -26.385 1.00 46.69 100 SER A N 1
ATOM 759 C CA . SER A 1 100 ? 21.604 -10.400 -27.690 1.00 46.69 100 SER A CA 1
ATOM 760 C C . SER A 1 100 ? 21.853 -9.375 -28.800 1.00 46.69 100 SER A C 1
ATOM 762 O O . SER A 1 100 ? 21.101 -8.419 -28.957 1.00 46.69 100 SER A O 1
ATOM 764 N N . ALA A 1 101 ? 22.875 -9.619 -29.627 1.00 50.03 101 ALA A N 1
ATOM 765 C CA . ALA A 1 101 ? 23.278 -8.754 -30.746 1.00 50.03 101 ALA A CA 1
ATOM 766 C C . ALA A 1 101 ? 22.330 -8.792 -31.967 1.00 50.03 101 ALA A C 1
ATOM 768 O O . ALA A 1 101 ? 22.534 -8.067 -32.938 1.00 50.03 101 ALA A O 1
ATOM 769 N N . SER A 1 102 ? 21.300 -9.640 -31.940 1.00 51.66 102 SER A N 1
ATOM 770 C CA . SER A 1 102 ? 20.239 -9.681 -32.945 1.00 51.66 102 SER A CA 1
ATOM 771 C C . SER A 1 102 ? 18.962 -10.182 -32.277 1.00 51.66 102 SER A C 1
ATOM 773 O O . SER A 1 102 ? 18.898 -11.327 -31.830 1.00 51.66 102 SER A O 1
ATOM 775 N N . ALA A 1 103 ? 17.967 -9.310 -32.140 1.00 52.31 103 ALA A N 1
ATOM 776 C CA . ALA A 1 103 ? 16.665 -9.647 -31.582 1.00 52.31 103 ALA A CA 1
ATOM 777 C C . ALA A 1 103 ? 15.562 -8.932 -32.364 1.00 52.31 103 ALA A C 1
ATOM 779 O O . ALA A 1 103 ? 15.782 -7.845 -32.900 1.00 52.31 103 ALA A O 1
ATOM 780 N N . ALA A 1 104 ? 14.385 -9.558 -32.435 1.00 53.66 104 ALA A N 1
ATOM 781 C CA . ALA A 1 104 ? 13.198 -8.954 -33.029 1.00 53.66 104 ALA A CA 1
ATOM 782 C C . ALA A 1 104 ? 12.890 -7.596 -32.354 1.00 53.66 104 ALA A C 1
ATOM 784 O O . ALA A 1 104 ? 13.078 -7.472 -31.141 1.00 53.66 104 ALA A O 1
ATOM 785 N N . PRO A 1 105 ? 12.440 -6.581 -33.117 1.00 54.97 105 PRO A N 1
ATOM 786 C CA . PRO A 1 105 ? 12.318 -5.199 -32.641 1.00 54.97 105 PRO A CA 1
ATOM 787 C C . PRO A 1 105 ? 11.261 -5.001 -31.547 1.00 54.97 105 PRO A C 1
ATOM 789 O O . PRO A 1 105 ? 11.301 -3.987 -30.857 1.00 54.97 105 PRO A O 1
ATOM 792 N N . SER A 1 106 ? 10.355 -5.958 -31.339 1.00 59.25 106 SER A N 1
ATOM 793 C CA . SER A 1 106 ? 9.397 -5.942 -30.237 1.00 59.25 106 SER A CA 1
ATOM 794 C C . SER A 1 106 ? 9.150 -7.345 -29.687 1.00 59.25 106 SER A C 1
ATOM 796 O O . SER A 1 106 ? 9.295 -8.354 -30.388 1.00 59.25 106 SER A O 1
ATOM 798 N N . LYS A 1 107 ? 8.798 -7.413 -28.402 1.00 65.81 107 LYS A N 1
ATOM 799 C CA . LYS A 1 107 ? 8.301 -8.631 -27.757 1.00 65.81 107 LYS A CA 1
ATOM 800 C C . LYS A 1 107 ? 7.036 -8.284 -26.993 1.00 65.81 107 LYS A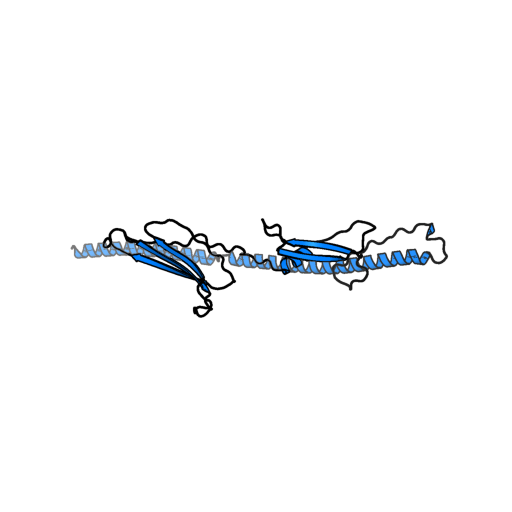 C 1
ATOM 802 O O . LYS A 1 107 ? 7.019 -7.336 -26.219 1.00 65.81 107 LYS A O 1
ATOM 807 N N . ILE A 1 108 ? 5.989 -9.069 -27.201 1.00 64.94 108 ILE A N 1
ATOM 808 C CA . ILE A 1 108 ? 4.744 -8.920 -26.453 1.00 64.94 108 ILE A CA 1
ATOM 809 C C . ILE A 1 108 ? 4.901 -9.696 -25.150 1.00 64.94 108 ILE A C 1
ATOM 811 O O . ILE A 1 108 ? 5.206 -10.894 -25.165 1.00 64.94 108 ILE A O 1
ATOM 815 N N . LEU A 1 109 ? 4.734 -9.006 -24.028 1.00 68.75 109 LEU A N 1
ATOM 816 C CA . LEU A 1 109 ? 4.614 -9.630 -22.723 1.00 68.75 109 LEU A CA 1
ATOM 817 C C . LEU A 1 109 ? 3.127 -9.799 -22.414 1.00 68.75 109 LEU A C 1
ATOM 819 O O . LEU A 1 109 ? 2.391 -8.821 -22.336 1.00 68.75 109 LEU A O 1
ATOM 823 N N . SER A 1 110 ? 2.710 -11.052 -22.248 1.00 69.00 110 SER A N 1
ATOM 824 C CA . SER A 1 110 ? 1.371 -11.396 -21.778 1.00 69.00 110 SER A CA 1
ATOM 825 C C . SER A 1 110 ? 1.430 -11.587 -20.271 1.00 69.00 110 SER A C 1
ATOM 827 O O . SER A 1 110 ? 2.108 -12.503 -19.798 1.00 69.00 110 SER A O 1
ATOM 829 N N . THR A 1 111 ? 0.736 -10.738 -19.523 1.00 70.50 111 THR A N 1
ATOM 830 C CA . THR A 1 111 ? 0.527 -10.908 -18.083 1.00 70.50 111 THR A CA 1
ATOM 831 C C . THR A 1 111 ? -0.934 -11.236 -17.827 1.00 70.50 111 THR A C 1
ATOM 833 O O . THR A 1 111 ? -1.839 -10.722 -18.482 1.00 70.50 111 THR A O 1
ATOM 836 N N . SER A 1 112 ? -1.170 -12.136 -16.882 1.00 71.00 112 SER A N 1
ATOM 837 C CA . SER A 1 112 ? -2.511 -12.552 -16.497 1.00 71.00 112 SER A CA 1
ATOM 838 C C . SER A 1 112 ? -2.543 -12.849 -15.013 1.00 71.00 112 SER A C 1
ATOM 840 O O . SER A 1 112 ? -1.651 -13.540 -14.513 1.00 71.00 112 SER A O 1
ATOM 842 N N . ILE A 1 113 ? -3.572 -12.365 -14.328 1.00 71.31 113 ILE A N 1
ATOM 843 C CA . ILE A 1 113 ? -3.840 -12.750 -12.945 1.00 71.31 113 ILE A CA 1
ATOM 844 C C . ILE A 1 113 ? -4.872 -13.872 -12.981 1.00 71.31 113 ILE A C 1
ATOM 846 O O . ILE A 1 113 ? -5.949 -13.725 -13.562 1.00 71.31 113 ILE A O 1
ATOM 850 N N . LEU A 1 114 ? -4.508 -15.000 -12.377 1.00 72.25 114 LEU A N 1
ATOM 851 C CA . LEU A 1 114 ? -5.408 -16.119 -12.150 1.00 72.25 114 LEU A CA 1
ATOM 852 C C . LEU A 1 114 ? -5.754 -16.164 -10.669 1.00 72.25 114 LEU A C 1
ATOM 854 O O . LEU A 1 114 ? -4.883 -16.000 -9.811 1.00 72.25 114 LEU A O 1
ATOM 858 N N . GLU A 1 115 ? -7.025 -16.396 -10.383 1.00 66.62 115 GLU A N 1
ATOM 859 C CA . GLU A 1 115 ? -7.465 -16.716 -9.038 1.00 66.62 115 GLU A CA 1
ATOM 860 C C . GLU A 1 115 ? -7.021 -18.137 -8.669 1.00 66.62 115 GLU A C 1
ATOM 862 O O . GLU A 1 115 ? -7.032 -19.054 -9.494 1.00 66.62 115 GLU A O 1
ATOM 867 N N . ASN A 1 116 ? -6.605 -18.328 -7.418 1.00 60.69 116 ASN A N 1
ATOM 868 C CA . ASN A 1 116 ? -6.141 -19.625 -6.948 1.00 60.69 116 ASN A CA 1
ATOM 869 C C . ASN A 1 116 ? -7.279 -20.662 -6.993 1.00 60.69 116 ASN A C 1
ATOM 871 O O . ASN A 1 116 ? -8.205 -20.594 -6.192 1.00 60.69 116 ASN A O 1
ATOM 875 N N . GLY A 1 117 ? -7.178 -21.637 -7.900 1.00 61.69 117 GLY A N 1
ATOM 876 C CA . GLY A 1 117 ? -8.171 -22.703 -8.082 1.00 61.69 117 GLY A CA 1
ATOM 877 C C . GLY A 1 117 ? -9.078 -22.542 -9.306 1.00 61.69 117 GLY A C 1
ATOM 878 O O . GLY A 1 117 ? -9.852 -23.454 -9.589 1.00 61.69 117 GLY A O 1
ATOM 879 N N . SER A 1 118 ? -8.950 -21.445 -10.059 1.00 64.25 118 SER A N 1
ATOM 880 C CA . SER A 1 118 ? -9.638 -21.237 -11.338 1.00 64.25 118 SER A CA 1
ATOM 881 C C . SER A 1 118 ? -8.664 -21.391 -12.511 1.00 64.25 118 SER A C 1
ATOM 883 O O . SER A 1 118 ? -7.552 -20.865 -12.480 1.00 64.25 118 SER A O 1
ATOM 885 N N . GLU A 1 119 ? -9.073 -22.099 -13.569 1.00 70.62 119 GLU A N 1
ATOM 886 C CA . GLU A 1 119 ? -8.302 -22.166 -14.826 1.00 70.62 119 GLU A CA 1
ATOM 887 C C . GLU A 1 119 ? -8.496 -20.918 -15.704 1.00 70.62 119 GLU A C 1
ATOM 889 O O . GLU A 1 119 ? -7.775 -20.723 -16.685 1.00 70.62 119 GLU A O 1
ATOM 894 N N . ASN A 1 120 ? -9.446 -20.049 -15.349 1.00 65.81 120 ASN A N 1
ATOM 895 C CA . ASN A 1 120 ? -9.770 -18.862 -16.126 1.00 65.81 120 ASN A CA 1
ATOM 896 C C . ASN A 1 120 ? -9.014 -17.641 -15.589 1.00 65.81 120 ASN A C 1
ATOM 898 O O . ASN A 1 120 ? -9.056 -17.331 -14.399 1.00 65.81 120 ASN A O 1
ATOM 902 N N . ALA A 1 121 ? -8.338 -16.920 -16.486 1.00 64.81 121 ALA A N 1
ATOM 903 C CA . ALA A 1 121 ? -7.710 -15.646 -16.159 1.00 64.81 121 ALA A CA 1
ATOM 904 C C . ALA A 1 121 ? -8.782 -14.572 -15.932 1.00 64.81 121 ALA A C 1
ATOM 906 O O . ALA A 1 121 ? -9.656 -14.379 -16.776 1.00 64.81 121 ALA A O 1
ATOM 907 N N . PHE A 1 122 ? -8.694 -13.867 -14.806 1.00 67.00 122 PHE A N 1
ATOM 908 C CA . PHE A 1 122 ? -9.646 -12.814 -14.447 1.00 67.00 122 PHE A CA 1
ATOM 909 C C . PHE A 1 122 ? -9.330 -11.499 -15.172 1.00 67.00 122 PHE A C 1
ATOM 911 O O . PHE A 1 122 ? -10.230 -10.787 -15.605 1.00 67.00 122 PHE A O 1
ATOM 918 N N . ILE A 1 123 ? -8.041 -11.199 -15.362 1.00 66.00 123 ILE A N 1
ATOM 919 C CA . ILE A 1 123 ? -7.568 -10.032 -16.113 1.00 66.00 123 ILE A CA 1
ATOM 920 C C . ILE A 1 123 ? -6.334 -10.440 -16.918 1.00 66.00 123 ILE A C 1
ATOM 922 O O . ILE A 1 123 ? -5.436 -11.108 -16.394 1.00 66.00 123 ILE A O 1
ATOM 926 N N . THR A 1 124 ? -6.280 -10.022 -18.181 1.00 66.62 124 THR A N 1
ATOM 927 C CA . THR A 1 124 ? -5.141 -10.222 -19.086 1.00 66.62 124 THR A CA 1
ATOM 928 C C . THR A 1 124 ? -4.721 -8.894 -19.695 1.00 66.62 124 THR A C 1
ATOM 930 O O . THR A 1 124 ? -5.579 -8.185 -20.222 1.00 66.62 124 THR A O 1
ATOM 933 N N . ASP A 1 125 ? -3.424 -8.596 -19.693 1.00 67.88 125 ASP A N 1
ATOM 934 C CA . ASP A 1 125 ? -2.868 -7.458 -20.424 1.00 67.88 125 ASP A CA 1
ATOM 935 C C . ASP A 1 125 ? -1.753 -7.908 -21.377 1.00 67.88 125 ASP A C 1
ATOM 937 O O . ASP A 1 125 ? -0.959 -8.810 -21.081 1.00 67.88 125 ASP A O 1
ATOM 941 N N . LEU A 1 126 ? -1.728 -7.283 -22.553 1.00 64.75 126 LEU A N 1
ATOM 942 C CA . LEU A 1 126 ? -0.734 -7.508 -23.595 1.00 64.75 126 LEU A CA 1
ATOM 943 C C . LEU A 1 126 ? 0.082 -6.230 -23.742 1.00 64.75 126 LEU A C 1
ATOM 945 O O . LEU A 1 126 ? -0.309 -5.300 -24.446 1.00 64.75 126 LEU A O 1
ATOM 949 N N . SER A 1 127 ? 1.244 -6.200 -23.097 1.00 62.88 127 SER A N 1
ATOM 950 C CA . SER A 1 127 ? 2.142 -5.054 -23.172 1.00 62.88 127 SER A CA 1
ATOM 951 C C . SER A 1 127 ? 3.189 -5.264 -24.262 1.00 62.88 127 SER A C 1
ATOM 953 O O . SER A 1 127 ? 3.913 -6.267 -24.273 1.00 62.88 127 SER A O 1
ATOM 955 N N . GLU A 1 128 ? 3.280 -4.323 -25.201 1.00 60.81 128 GLU A N 1
ATOM 956 C CA . GLU A 1 128 ? 4.333 -4.322 -26.212 1.00 60.81 128 GLU A CA 1
ATOM 957 C C . GLU A 1 128 ? 5.625 -3.751 -25.615 1.00 60.81 128 GLU A C 1
ATOM 959 O O . GLU A 1 128 ? 5.757 -2.549 -25.379 1.00 60.81 128 GLU A O 1
ATOM 964 N N . ILE A 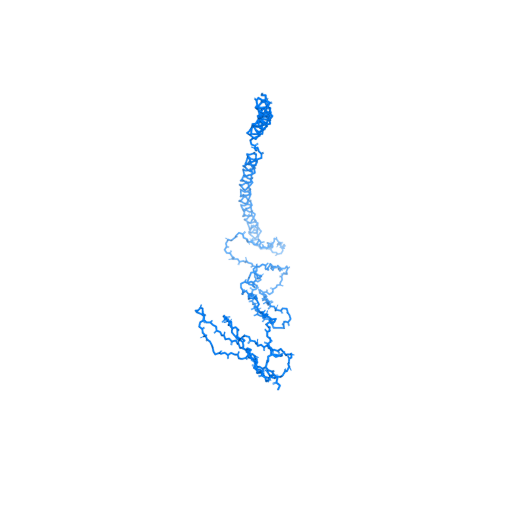1 129 ? 6.614 -4.618 -25.392 1.00 63.38 129 ILE A N 1
ATOM 965 C CA . ILE A 1 129 ? 7.962 -4.195 -25.019 1.00 63.38 129 ILE A CA 1
ATOM 966 C C . ILE A 1 129 ? 8.697 -3.851 -26.309 1.00 63.38 129 ILE A C 1
ATOM 968 O O . ILE A 1 129 ? 9.036 -4.730 -27.109 1.00 63.38 129 ILE A O 1
ATOM 972 N N . ASN A 1 130 ? 8.947 -2.560 -26.508 1.00 56.19 130 ASN A N 1
ATOM 973 C CA . ASN A 1 130 ? 9.701 -2.065 -27.650 1.00 56.19 130 ASN A CA 1
ATOM 974 C C . ASN A 1 130 ? 11.204 -2.302 -27.407 1.00 56.19 130 ASN A C 1
ATOM 976 O O . ASN A 1 130 ? 11.796 -1.729 -26.493 1.00 56.19 130 ASN A O 1
ATOM 980 N N . ILE A 1 131 ? 11.812 -3.194 -28.193 1.00 56.44 131 ILE A N 1
ATOM 981 C CA . ILE A 1 131 ? 13.213 -3.651 -28.065 1.00 56.44 131 ILE A CA 1
ATOM 982 C C . ILE A 1 131 ? 14.129 -2.836 -28.989 1.00 56.44 131 ILE A C 1
ATOM 984 O O . ILE A 1 131 ? 15.339 -3.056 -29.056 1.00 56.44 131 ILE A O 1
ATOM 988 N N . THR A 1 132 ? 13.598 -1.840 -29.698 1.00 48.12 132 THR A N 1
ATOM 989 C CA . THR A 1 132 ? 14.452 -0.898 -30.411 1.00 48.12 132 THR A CA 1
ATOM 990 C C . THR A 1 132 ? 15.273 -0.119 -29.391 1.00 48.12 132 THR A C 1
ATOM 992 O O . THR A 1 132 ? 14.719 0.646 -28.600 1.00 48.12 132 THR A O 1
ATOM 995 N N . GLY A 1 133 ? 16.597 -0.322 -29.411 1.00 48.09 133 GLY A N 1
ATOM 996 C CA . GLY A 1 133 ? 17.539 0.513 -28.679 1.00 48.09 133 GLY A CA 1
ATOM 997 C C . GLY A 1 133 ? 17.133 1.967 -28.859 1.00 48.09 133 GLY A C 1
ATOM 998 O O . GLY A 1 133 ? 16.890 2.410 -29.980 1.00 48.09 133 GLY A O 1
ATOM 999 N N . VAL A 1 134 ? 16.963 2.659 -27.739 1.00 46.12 134 VAL A N 1
ATOM 1000 C CA . VAL A 1 134 ? 16.310 3.962 -27.649 1.00 46.12 134 VAL A CA 1
ATOM 1001 C C . VAL A 1 134 ? 17.178 5.040 -28.312 1.00 46.12 134 VAL A C 1
ATOM 1003 O O . VAL A 1 134 ? 17.814 5.866 -27.657 1.00 46.12 134 VAL A O 1
ATOM 1006 N N . SER A 1 135 ? 17.257 5.035 -29.639 1.00 40.50 135 SER A N 1
ATOM 1007 C CA . SER A 1 135 ? 17.807 6.133 -30.416 1.00 40.50 135 SER A CA 1
ATOM 1008 C C . SER A 1 135 ? 16.694 7.154 -30.627 1.00 40.50 135 SER A C 1
ATOM 1010 O O . SER A 1 135 ? 15.778 6.916 -31.408 1.00 40.50 135 SER A O 1
ATOM 1012 N N . GLY A 1 136 ? 16.777 8.286 -29.925 1.00 48.19 136 GLY A N 1
ATOM 1013 C CA . GLY A 1 136 ? 15.949 9.461 -30.217 1.00 48.19 136 GLY A CA 1
ATOM 1014 C C . GLY A 1 136 ? 14.927 9.884 -29.159 1.00 48.19 136 GLY A C 1
ATOM 1015 O O . GLY A 1 136 ? 14.085 10.717 -29.475 1.00 48.19 136 GLY A O 1
ATOM 1016 N N . GLN A 1 137 ? 14.980 9.382 -27.919 1.00 44.50 137 GLN A N 1
ATOM 1017 C CA . GLN A 1 137 ? 14.146 9.951 -26.847 1.00 44.50 137 GLN A CA 1
ATOM 1018 C C . GLN A 1 137 ? 14.646 11.352 -26.430 1.00 44.50 137 GLN A C 1
ATOM 1020 O O . GLN A 1 137 ? 15.865 11.556 -26.344 1.00 44.50 137 GLN A O 1
ATOM 1025 N N . PRO A 1 138 ? 13.738 12.311 -26.155 1.00 48.56 138 PRO A N 1
ATOM 1026 C CA . PRO A 1 138 ? 14.090 13.639 -25.656 1.00 48.56 138 PRO A CA 1
ATOM 1027 C C . PRO A 1 138 ? 14.817 13.533 -24.310 1.00 48.56 138 PRO A C 1
ATOM 1029 O O . PRO A 1 138 ? 14.550 12.627 -23.525 1.00 48.56 138 PRO A O 1
ATOM 1032 N N . ALA A 1 139 ? 15.748 14.453 -24.056 1.00 47.31 139 ALA A N 1
ATOM 1033 C CA . ALA A 1 139 ? 16.667 14.434 -22.918 1.00 47.31 139 ALA A CA 1
ATOM 1034 C C . ALA A 1 139 ? 15.956 14.284 -21.554 1.00 47.31 139 ALA A C 1
ATOM 1036 O O . ALA A 1 139 ? 15.468 15.258 -20.985 1.00 47.31 139 ALA A O 1
ATOM 1037 N N . GLY A 1 140 ? 15.932 13.059 -21.023 1.00 46.19 140 GLY A N 1
ATOM 1038 C CA . GLY A 1 140 ? 15.493 12.733 -19.667 1.00 46.19 140 GLY A CA 1
ATOM 1039 C C . GLY A 1 140 ? 16.650 12.225 -18.792 1.00 46.19 140 GLY A C 1
ATOM 1040 O O . GLY A 1 140 ? 17.700 11.845 -19.317 1.00 46.19 140 GLY A O 1
ATOM 1041 N N . PRO A 1 141 ? 16.473 12.185 -17.460 1.00 44.66 141 PRO A N 1
ATOM 1042 C CA . PRO A 1 141 ? 17.536 11.855 -16.502 1.00 44.66 141 PRO A CA 1
ATOM 1043 C C . PRO A 1 141 ? 18.033 10.395 -16.543 1.00 44.66 141 PRO A C 1
ATOM 1045 O O . PRO A 1 141 ? 19.038 10.095 -15.905 1.00 44.66 141 PRO A O 1
ATOM 1048 N N . PHE A 1 142 ? 17.386 9.500 -17.300 1.00 42.47 142 PHE A N 1
ATOM 1049 C CA . PHE A 1 142 ? 17.680 8.056 -17.338 1.00 42.47 142 PHE A CA 1
ATOM 1050 C C . PHE A 1 142 ? 18.050 7.536 -18.739 1.00 42.47 142 PHE A C 1
ATOM 1052 O O . PHE A 1 142 ? 17.608 6.468 -19.156 1.00 42.47 142 PHE A O 1
ATOM 1059 N N . ARG A 1 143 ? 18.840 8.286 -19.516 1.00 48.53 143 ARG A N 1
ATOM 1060 C CA . ARG A 1 143 ? 19.297 7.803 -20.829 1.00 48.53 143 ARG A CA 1
ATOM 1061 C C . ARG A 1 143 ? 20.375 6.720 -20.676 1.00 48.53 143 ARG A C 1
ATOM 1063 O O . ARG A 1 143 ? 21.501 7.026 -20.296 1.00 48.53 143 ARG A O 1
ATOM 1070 N N . GLU A 1 144 ? 20.053 5.493 -21.082 1.00 46.25 144 GLU A N 1
ATOM 1071 C CA . GLU A 1 144 ? 21.024 4.426 -21.360 1.00 46.25 144 GLU A CA 1
ATOM 1072 C C . GLU A 1 144 ? 22.066 4.922 -22.385 1.00 46.25 144 GLU A C 1
ATOM 1074 O O . GLU A 1 144 ? 21.741 5.318 -23.514 1.00 46.25 144 GLU A O 1
ATOM 1079 N N . LEU A 1 145 ? 23.343 4.945 -21.991 1.00 48.91 145 LEU A N 1
ATOM 1080 C CA . LEU A 1 145 ? 24.466 5.280 -22.868 1.00 48.91 145 LEU A CA 1
ATOM 1081 C C . LEU A 1 145 ? 24.669 4.128 -23.865 1.00 48.91 145 LEU A C 1
ATOM 1083 O O . LEU A 1 145 ? 25.477 3.235 -23.633 1.00 48.91 145 LEU A O 1
ATOM 1087 N N . GLY A 1 146 ? 23.939 4.151 -24.985 1.00 47.72 146 GLY A N 1
ATOM 1088 C CA . GLY A 1 146 ? 24.026 3.115 -26.022 1.00 47.72 146 GLY A CA 1
ATOM 1089 C C . GLY A 1 146 ? 25.476 2.774 -26.389 1.00 47.72 146 GLY A C 1
ATOM 1090 O O . GLY A 1 146 ? 26.274 3.682 -26.642 1.00 47.72 146 GLY A O 1
ATOM 1091 N N . GLY A 1 147 ? 25.814 1.482 -26.385 1.00 49.84 147 GLY A N 1
ATOM 1092 C CA . GLY A 1 147 ? 27.173 0.979 -26.596 1.00 49.84 147 GLY A CA 1
ATOM 1093 C C . GLY A 1 147 ? 27.815 1.569 -27.850 1.00 49.84 147 GLY A C 1
ATOM 1094 O O . GLY A 1 147 ? 27.252 1.514 -28.941 1.00 49.84 147 GLY A O 1
ATOM 1095 N N . LEU A 1 148 ? 28.981 2.191 -27.689 1.00 53.59 148 LEU A N 1
ATOM 1096 C CA . LEU A 1 148 ? 29.719 2.769 -28.803 1.00 53.59 148 LEU A CA 1
ATOM 1097 C C . LEU A 1 148 ? 30.610 1.677 -29.414 1.00 53.59 148 LEU A C 1
ATOM 1099 O O . LEU A 1 148 ? 31.415 1.068 -28.713 1.00 53.59 148 LEU A O 1
ATOM 1103 N N . ASN A 1 149 ? 30.484 1.427 -30.719 1.00 57.88 149 ASN A N 1
ATOM 1104 C CA . ASN A 1 149 ? 31.407 0.550 -31.441 1.00 57.88 149 ASN A CA 1
ATOM 1105 C C . ASN A 1 149 ? 32.683 1.333 -31.813 1.00 57.88 149 ASN A C 1
ATOM 1107 O O . ASN A 1 149 ? 32.777 1.949 -32.883 1.00 57.88 149 ASN A O 1
ATOM 1111 N N . LEU A 1 150 ? 33.654 1.350 -30.891 1.00 56.84 150 LEU A N 1
ATOM 1112 C CA . LEU A 1 150 ? 34.950 2.026 -31.067 1.00 56.84 150 LEU A CA 1
ATOM 1113 C C . LEU A 1 150 ? 35.921 1.248 -31.966 1.00 56.84 150 LEU A C 1
ATOM 1115 O O . LEU A 1 150 ? 36.979 1.776 -32.293 1.00 56.84 150 LEU A O 1
ATOM 1119 N N . VAL A 1 151 ? 35.594 0.022 -32.379 1.00 61.00 151 VAL A N 1
ATOM 1120 C CA . VAL A 1 151 ? 36.480 -0.760 -33.245 1.00 61.00 151 VAL A CA 1
ATOM 1121 C C . VAL A 1 151 ? 36.321 -0.271 -34.686 1.00 61.00 151 VAL A C 1
ATOM 1123 O O . VAL A 1 151 ? 35.213 -0.207 -35.217 1.00 61.00 151 VAL A O 1
ATOM 1126 N N . THR A 1 152 ? 37.427 0.129 -35.306 1.00 57.69 152 THR A N 1
ATOM 1127 C CA . THR A 1 152 ? 37.566 0.315 -36.759 1.00 57.69 152 THR A CA 1
ATOM 1128 C C . THR A 1 152 ? 38.603 -0.693 -37.230 1.00 57.69 152 THR A C 1
ATOM 1130 O O . THR A 1 152 ? 39.699 -0.734 -36.661 1.00 57.69 152 THR A O 1
ATOM 1133 N N . VAL A 1 153 ? 38.278 -1.529 -38.216 1.00 58.47 153 VAL A N 1
ATOM 1134 C CA . VAL A 1 153 ? 39.285 -2.417 -38.813 1.00 58.47 153 VAL A CA 1
ATOM 1135 C C . VAL A 1 153 ? 40.150 -1.619 -39.799 1.00 58.47 153 VAL A C 1
ATOM 1137 O O . VAL A 1 153 ? 39.663 -0.649 -40.371 1.00 58.47 153 VAL A O 1
ATOM 1140 N N . PRO A 1 154 ? 41.429 -1.980 -40.018 1.00 55.62 154 PRO A N 1
ATOM 1141 C CA . PRO A 1 154 ? 42.322 -1.232 -40.915 1.00 55.62 154 PRO A CA 1
ATOM 1142 C C . PRO A 1 154 ? 41.818 -1.126 -42.366 1.00 55.62 154 PRO A C 1
ATOM 1144 O O . PRO A 1 154 ? 42.201 -0.210 -43.082 1.00 55.62 154 PRO A O 1
ATOM 1147 N N . GLU A 1 155 ? 40.950 -2.049 -42.789 1.00 54.88 155 GLU A N 1
ATOM 1148 C CA . GLU A 1 155 ? 40.283 -2.051 -44.100 1.00 54.88 155 GLU A CA 1
ATOM 1149 C C . GLU A 1 155 ? 39.204 -0.963 -44.249 1.00 54.88 155 GLU A C 1
ATOM 1151 O O . GLU A 1 155 ? 38.853 -0.619 -45.371 1.00 54.88 155 GLU A O 1
ATOM 1156 N N . ASP A 1 156 ? 38.737 -0.364 -43.148 1.00 51.72 156 ASP A N 1
ATOM 1157 C CA . ASP A 1 156 ? 37.847 0.808 -43.158 1.00 51.72 156 ASP A CA 1
ATOM 1158 C C . ASP A 1 156 ? 38.631 2.138 -43.257 1.00 51.72 156 ASP A C 1
AT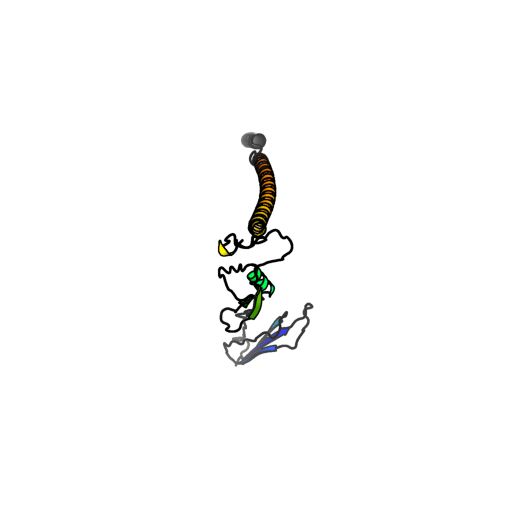OM 1160 O O . ASP A 1 156 ? 38.026 3.204 -43.180 1.00 51.72 156 ASP A O 1
ATOM 1164 N N . ALA A 1 157 ? 39.972 2.086 -43.354 1.00 51.44 157 ALA A N 1
ATOM 1165 C CA . ALA A 1 157 ? 40.892 3.229 -43.248 1.00 51.44 157 ALA A CA 1
ATOM 1166 C C . ALA A 1 157 ? 41.745 3.485 -44.522 1.00 51.44 157 ALA A C 1
ATOM 1168 O O . ALA A 1 157 ? 42.842 4.047 -44.444 1.00 51.44 157 ALA A O 1
ATOM 1169 N N . ILE A 1 158 ? 41.270 3.039 -45.691 1.00 56.78 158 ILE A N 1
ATOM 1170 C CA . ILE A 1 158 ? 41.971 3.096 -46.990 1.00 56.78 158 ILE A CA 1
ATOM 1171 C C . ILE A 1 158 ? 41.418 4.130 -47.995 1.00 56.78 158 ILE A C 1
ATOM 1173 O O . ILE A 1 158 ? 41.869 4.157 -49.141 1.00 56.78 158 ILE A O 1
ATOM 1177 N N . SER A 1 159 ? 40.486 5.001 -47.607 1.00 56.75 159 SER A N 1
ATOM 1178 C CA . SER A 1 159 ? 39.931 6.068 -48.452 1.00 56.75 159 SER A CA 1
ATOM 1179 C C . SER A 1 159 ? 40.278 7.463 -47.904 1.00 56.75 159 SER A C 1
ATOM 1181 O O . SER A 1 159 ? 40.368 7.694 -46.706 1.00 56.75 159 SER A O 1
ATOM 1183 N N . GLU A 1 160 ? 40.460 8.450 -48.780 1.00 53.16 160 GLU A N 1
ATOM 1184 C CA . GLU A 1 160 ? 40.968 9.814 -48.496 1.00 53.16 160 GLU A CA 1
ATOM 1185 C C . GLU A 1 160 ? 40.176 10.648 -47.445 1.00 53.16 160 GLU A C 1
ATOM 1187 O O . GLU A 1 160 ? 40.515 11.801 -47.187 1.00 53.16 160 GLU A O 1
ATOM 1192 N N . ASN A 1 161 ? 39.140 10.085 -46.808 1.00 54.69 161 ASN A N 1
ATOM 1193 C CA . ASN A 1 161 ? 38.217 10.730 -45.865 1.00 54.69 161 ASN A CA 1
ATOM 1194 C C . ASN A 1 161 ? 38.291 10.162 -44.418 1.00 54.69 161 ASN A C 1
ATOM 1196 O O . ASN A 1 161 ? 37.484 10.516 -43.557 1.00 54.69 161 ASN A O 1
ATOM 1200 N N . ASP A 1 162 ? 39.261 9.290 -44.120 1.00 54.56 162 ASP A N 1
ATOM 1201 C CA . ASP A 1 162 ? 39.227 8.411 -42.934 1.00 54.56 162 ASP A CA 1
ATOM 1202 C C . ASP A 1 162 ? 39.716 9.032 -41.618 1.00 54.56 162 ASP A C 1
ATOM 1204 O O . ASP A 1 162 ? 39.317 8.600 -40.531 1.00 54.56 162 ASP A O 1
ATOM 1208 N N . ALA A 1 163 ? 40.489 10.120 -41.677 1.00 58.59 163 ALA A N 1
ATOM 1209 C CA . ALA A 1 163 ? 40.805 10.913 -40.486 1.00 58.59 163 ALA A CA 1
ATOM 1210 C C . ALA A 1 163 ? 39.531 11.485 -39.832 1.00 58.59 163 ALA A C 1
ATOM 1212 O O . ALA A 1 163 ? 39.480 11.664 -38.612 1.00 58.59 163 ALA A O 1
ATOM 1213 N N . HIS A 1 164 ? 38.478 11.724 -40.623 1.00 65.31 164 HIS A N 1
ATOM 1214 C CA . HIS A 1 164 ? 37.221 12.272 -40.130 1.00 65.31 164 HIS A CA 1
ATOM 1215 C C . HIS A 1 164 ? 36.418 11.249 -39.310 1.00 65.31 164 HIS A C 1
ATOM 1217 O O . HIS A 1 164 ? 35.787 11.634 -38.327 1.00 65.31 164 HIS A O 1
ATOM 1223 N N . ILE A 1 165 ? 36.487 9.954 -39.638 1.00 65.06 165 ILE A N 1
ATOM 1224 C CA . ILE A 1 165 ? 35.729 8.899 -38.943 1.00 65.06 165 ILE A CA 1
ATOM 1225 C C . ILE A 1 165 ? 36.271 8.662 -37.530 1.00 65.06 165 ILE A C 1
ATOM 1227 O O . ILE A 1 165 ? 35.501 8.634 -36.567 1.00 65.06 165 ILE A O 1
ATOM 1231 N N . LEU A 1 166 ? 37.593 8.539 -37.378 1.00 65.38 166 LEU A N 1
ATOM 1232 C CA . LEU A 1 166 ? 38.222 8.412 -36.059 1.00 65.38 166 LEU A CA 1
ATOM 1233 C C . LEU A 1 166 ? 38.013 9.676 -35.221 1.00 65.38 166 LEU A C 1
ATOM 1235 O O . LEU A 1 166 ? 37.648 9.577 -34.049 1.00 65.38 166 LEU A O 1
ATOM 1239 N N . THR A 1 167 ? 38.163 10.853 -35.835 1.00 71.44 167 THR A N 1
ATOM 1240 C CA . THR A 1 167 ? 37.915 12.140 -35.169 1.00 71.44 167 THR A CA 1
ATOM 1241 C C . THR A 1 167 ? 36.461 12.251 -34.705 1.00 71.44 167 THR A C 1
ATOM 1243 O O . THR A 1 167 ? 36.224 12.549 -33.541 1.00 71.44 167 THR A O 1
ATOM 1246 N N . SER A 1 168 ? 35.486 11.881 -35.539 1.00 72.12 168 SER A N 1
ATOM 1247 C CA . SER A 1 168 ? 34.058 11.902 -35.188 1.00 72.12 168 SER A CA 1
ATOM 1248 C C . SER A 1 168 ? 33.703 10.924 -34.056 1.00 72.12 168 SER A C 1
ATOM 1250 O O . SER A 1 168 ? 32.913 11.246 -33.159 1.00 72.12 168 SER A O 1
ATOM 1252 N N . LYS A 1 169 ? 34.319 9.732 -34.031 1.00 68.12 169 LYS A N 1
ATOM 1253 C CA . LYS A 1 169 ? 34.164 8.786 -32.911 1.00 68.12 169 LYS A CA 1
ATOM 1254 C C . LYS A 1 169 ? 34.753 9.354 -31.617 1.00 68.12 169 LYS A C 1
ATOM 1256 O O . LYS A 1 169 ? 34.110 9.245 -30.572 1.00 68.12 169 LYS A O 1
ATOM 1261 N N . ILE A 1 170 ? 35.931 9.976 -31.680 1.00 75.94 170 ILE A N 1
ATOM 1262 C CA . ILE A 1 170 ? 36.575 10.626 -30.527 1.00 75.94 170 ILE A CA 1
ATOM 1263 C C . ILE A 1 170 ? 35.726 11.799 -30.021 1.00 75.94 170 ILE A C 1
ATOM 1265 O O . ILE A 1 170 ? 35.481 11.877 -28.820 1.00 75.94 170 ILE A O 1
ATOM 1269 N N . GLU A 1 171 ? 35.202 12.646 -30.908 1.00 80.06 171 GLU A N 1
ATOM 1270 C CA . GLU A 1 171 ? 34.287 13.744 -30.565 1.00 80.06 171 GLU A CA 1
ATOM 1271 C C . GLU A 1 171 ? 33.019 13.223 -29.873 1.00 80.06 171 GLU A C 1
ATOM 1273 O O . GLU A 1 171 ? 32.600 13.755 -28.845 1.00 80.06 171 GLU A O 1
ATOM 1278 N N . THR A 1 172 ? 32.453 12.115 -30.363 1.00 75.62 172 THR A N 1
ATOM 1279 C CA . THR A 1 172 ? 31.284 11.470 -29.743 1.00 75.62 172 THR A CA 1
ATOM 1280 C C . THR A 1 172 ? 31.595 10.930 -28.342 1.00 75.62 172 THR A C 1
ATOM 1282 O O . THR A 1 172 ? 30.773 11.060 -27.430 1.00 75.62 172 THR A O 1
ATOM 1285 N N . VAL A 1 173 ? 32.768 10.315 -28.141 1.00 79.81 173 VAL A N 1
ATOM 1286 C CA . VAL A 1 173 ? 33.224 9.873 -26.809 1.00 79.81 173 VAL A CA 1
ATOM 1287 C C . VAL A 1 173 ? 33.416 11.074 -25.887 1.00 79.81 173 VAL A C 1
ATOM 1289 O O . VAL A 1 173 ? 32.943 11.054 -24.751 1.00 79.81 173 VAL A O 1
ATOM 1292 N N . GLN A 1 174 ? 34.083 12.118 -26.374 1.00 84.94 174 GLN A N 1
ATOM 1293 C CA . GLN A 1 174 ? 34.386 13.322 -25.610 1.00 84.94 174 GLN A CA 1
ATOM 1294 C C . GLN A 1 174 ? 33.109 14.029 -25.152 1.00 84.94 174 GLN A C 1
ATOM 1296 O O . GLN A 1 174 ? 33.000 14.387 -23.979 1.00 84.94 174 GLN A O 1
ATOM 1301 N N . GLU A 1 175 ? 32.117 14.153 -26.032 1.00 81.94 175 GLU A N 1
ATOM 1302 C CA . GLU A 1 175 ? 30.821 14.737 -25.694 1.00 81.94 175 GLU A CA 1
ATOM 1303 C C . GLU A 1 175 ? 30.098 13.924 -24.613 1.00 81.94 175 GLU A C 1
ATOM 1305 O O . GLU A 1 175 ? 29.624 14.470 -23.617 1.00 81.94 175 GLU A O 1
ATOM 1310 N N . ARG A 1 176 ? 30.092 12.591 -24.727 1.00 74.12 176 ARG A N 1
ATOM 1311 C CA . ARG A 1 176 ? 29.479 11.721 -23.710 1.00 74.12 176 ARG A CA 1
ATOM 1312 C C . ARG A 1 176 ? 30.178 11.810 -22.359 1.00 74.12 176 ARG A C 1
ATOM 1314 O O . ARG A 1 176 ? 29.498 11.842 -21.335 1.00 74.12 176 ARG A O 1
ATOM 1321 N N . ILE A 1 177 ? 31.510 11.861 -22.344 1.00 85.81 177 ILE A N 1
ATOM 1322 C CA . ILE A 1 177 ? 32.286 12.053 -21.113 1.00 85.81 177 ILE A CA 1
ATOM 1323 C C . ILE A 1 177 ? 31.963 13.415 -20.492 1.00 85.81 177 ILE A C 1
ATOM 1325 O O . ILE A 1 177 ? 31.780 13.500 -19.278 1.00 85.81 177 ILE A O 1
ATOM 1329 N N . ASN A 1 178 ? 31.848 14.470 -21.302 1.00 85.50 178 ASN A N 1
ATOM 1330 C CA . ASN A 1 178 ? 31.488 15.800 -20.817 1.00 85.50 178 ASN A CA 1
ATOM 1331 C C . ASN A 1 178 ? 30.090 15.813 -20.186 1.00 85.50 178 ASN A C 1
ATOM 1333 O O . ASN A 1 178 ? 29.949 16.316 -19.071 1.00 85.50 178 ASN A O 1
ATOM 1337 N N . ILE A 1 179 ? 29.092 15.207 -20.839 1.00 82.88 179 ILE A N 1
ATOM 1338 C CA . ILE A 1 179 ? 27.730 15.081 -20.298 1.00 82.88 179 ILE A CA 1
ATOM 1339 C C . ILE A 1 179 ? 27.745 14.286 -18.988 1.00 82.88 179 ILE A C 1
ATOM 1341 O O . ILE A 1 179 ? 27.247 14.772 -17.975 1.00 82.88 179 ILE A O 1
ATOM 1345 N N . ALA A 1 180 ? 28.372 13.105 -18.974 1.00 75.56 180 ALA A N 1
ATOM 1346 C CA . ALA A 1 180 ? 28.457 12.270 -17.778 1.00 75.56 180 ALA A CA 1
ATOM 1347 C C . ALA A 1 180 ? 29.131 13.009 -16.610 1.00 75.56 180 ALA A C 1
ATOM 1349 O O . ALA A 1 180 ? 28.656 12.938 -15.477 1.00 75.56 180 ALA A O 1
ATOM 1350 N N . ARG A 1 181 ? 30.197 13.774 -16.885 1.00 87.56 181 ARG A N 1
ATOM 1351 C CA . ARG A 1 181 ? 30.878 14.596 -15.879 1.00 87.56 181 ARG A CA 1
ATOM 1352 C C . ARG A 1 181 ? 29.968 15.694 -15.337 1.00 87.56 181 ARG A C 1
ATOM 1354 O O . ARG A 1 181 ? 29.920 15.872 -14.126 1.00 87.56 181 ARG A O 1
ATOM 1361 N N . VAL A 1 182 ? 29.246 16.412 -16.199 1.00 88.81 182 VAL A N 1
ATOM 1362 C CA . VAL A 1 182 ? 28.314 17.470 -15.772 1.00 88.81 182 VAL A CA 1
ATOM 1363 C C . VAL A 1 182 ? 27.198 16.892 -14.898 1.00 88.81 182 VAL A C 1
ATOM 1365 O O . VAL A 1 182 ? 26.906 17.448 -13.839 1.00 88.81 182 VAL A O 1
ATOM 1368 N N . THR A 1 183 ? 26.629 15.745 -15.277 1.00 82.94 183 THR A N 1
ATOM 1369 C CA . THR A 1 183 ? 25.607 15.059 -14.474 1.00 82.94 183 THR A CA 1
ATOM 1370 C C . THR A 1 183 ? 26.159 14.595 -13.127 1.00 82.94 183 THR A C 1
ATOM 1372 O O . THR A 1 183 ? 25.540 14.854 -12.096 1.00 82.94 183 THR A O 1
ATOM 1375 N N . ALA A 1 184 ? 27.339 13.971 -13.108 1.00 84.44 184 ALA A N 1
ATOM 1376 C CA . ALA A 1 184 ? 27.987 13.543 -11.871 1.00 84.44 184 ALA A CA 1
ATOM 1377 C C . ALA A 1 184 ? 28.307 14.733 -10.949 1.00 84.44 184 ALA A C 1
ATOM 1379 O O . ALA A 1 184 ? 28.106 14.646 -9.740 1.00 84.44 184 ALA A O 1
ATOM 1380 N N . SER A 1 185 ? 28.748 15.869 -11.502 1.00 91.69 185 SER A N 1
ATOM 1381 C CA . SER A 1 185 ? 28.964 17.097 -10.729 1.00 91.69 185 SER A CA 1
ATOM 1382 C C . SER A 1 185 ? 27.667 17.627 -10.116 1.00 91.69 185 SER A C 1
ATOM 1384 O O . SER A 1 185 ? 27.658 17.949 -8.931 1.00 91.69 185 SER A O 1
ATOM 1386 N N . ALA A 1 186 ? 26.567 17.662 -10.874 1.00 86.06 186 ALA A N 1
ATOM 1387 C CA . ALA A 1 186 ? 25.266 18.087 -10.354 1.00 86.06 186 ALA A CA 1
ATOM 1388 C C . ALA A 1 186 ? 24.767 17.169 -9.222 1.00 86.06 186 ALA A C 1
ATOM 1390 O O . ALA A 1 186 ? 24.284 17.649 -8.196 1.00 86.06 186 ALA A O 1
ATOM 1391 N N . GLN A 1 187 ? 24.936 15.851 -9.377 1.00 89.12 187 GLN A N 1
ATOM 1392 C CA . GLN A 1 187 ? 24.605 14.873 -8.337 1.00 89.12 187 GLN A CA 1
ATOM 1393 C C . GLN A 1 187 ? 25.463 15.059 -7.084 1.00 89.12 187 GLN A C 1
ATOM 1395 O O . GLN A 1 187 ? 24.934 15.032 -5.976 1.00 89.12 187 GLN A O 1
ATOM 1400 N N . LEU A 1 188 ? 26.768 15.293 -7.243 1.00 92.19 188 LEU A N 1
ATOM 1401 C CA . LEU A 1 188 ? 27.666 15.538 -6.117 1.00 92.19 188 LEU A CA 1
ATOM 1402 C C . LEU A 1 188 ? 27.270 16.807 -5.354 1.00 92.19 188 LEU A C 1
ATOM 1404 O O . LEU A 1 188 ? 27.224 16.776 -4.129 1.00 92.19 188 LEU A O 1
ATOM 1408 N N . THR A 1 189 ? 26.892 17.884 -6.050 1.00 94.38 189 THR A N 1
ATOM 1409 C CA . THR A 1 189 ? 26.353 19.096 -5.411 1.00 94.38 189 THR A CA 1
ATOM 1410 C C . THR A 1 189 ? 25.074 18.812 -4.619 1.00 94.38 189 THR A C 1
ATOM 1412 O O . THR A 1 189 ? 24.941 19.278 -3.486 1.00 94.38 189 THR A O 1
ATOM 1415 N N . ALA A 1 190 ? 24.150 18.021 -5.172 1.00 92.75 190 ALA A N 1
ATOM 1416 C CA . ALA A 1 190 ? 22.924 17.639 -4.472 1.00 92.75 190 ALA A CA 1
ATOM 1417 C C . ALA A 1 190 ? 23.212 16.789 -3.220 1.00 92.75 190 ALA A C 1
ATOM 1419 O O . ALA A 1 190 ? 22.648 17.048 -2.158 1.00 92.75 190 ALA A O 1
ATOM 1420 N N . ILE A 1 191 ? 24.129 15.820 -3.320 1.00 92.88 191 ILE A N 1
ATOM 1421 C CA . ILE A 1 191 ? 24.556 14.980 -2.192 1.00 92.88 191 ILE A CA 1
ATOM 1422 C C . ILE A 1 191 ? 25.229 15.826 -1.109 1.00 92.88 191 ILE A C 1
ATOM 1424 O O . ILE A 1 191 ? 24.901 15.664 0.063 1.00 92.88 191 ILE A O 1
ATOM 1428 N N . SER A 1 192 ? 26.124 16.751 -1.470 1.00 95.25 192 SER A N 1
ATOM 1429 C CA . SER A 1 192 ? 26.750 17.662 -0.504 1.00 95.25 192 SER A CA 1
ATOM 1430 C C . SER A 1 192 ? 25.706 18.480 0.257 1.00 95.25 192 SER A C 1
ATOM 1432 O O . SER A 1 192 ? 25.732 18.501 1.483 1.00 95.25 192 SER A O 1
ATOM 1434 N N . SER A 1 193 ? 24.722 19.054 -0.442 1.00 94.31 193 SER A N 1
ATOM 1435 C CA . SER A 1 193 ? 23.632 19.795 0.207 1.00 94.31 193 SER A CA 1
ATOM 1436 C C . SER A 1 193 ? 22.782 18.914 1.132 1.00 94.31 193 SER A C 1
ATOM 1438 O O . SER A 1 193 ? 22.392 19.353 2.216 1.00 94.31 193 SER A O 1
ATOM 1440 N N . ALA A 1 194 ? 22.517 17.665 0.741 1.00 94.75 194 ALA A N 1
ATOM 1441 C CA . ALA A 1 194 ? 21.798 16.712 1.581 1.00 94.75 194 ALA A CA 1
ATOM 1442 C C . ALA A 1 194 ? 22.597 16.325 2.840 1.00 94.75 194 ALA A C 1
ATOM 1444 O O . ALA A 1 194 ? 22.013 16.190 3.916 1.00 94.75 194 ALA A O 1
ATOM 1445 N N . ILE A 1 195 ? 23.924 16.185 2.731 1.00 95.56 195 ILE A N 1
ATOM 1446 C CA . ILE A 1 195 ? 24.819 15.923 3.869 1.00 95.56 195 ILE A CA 1
ATOM 1447 C C . ILE A 1 195 ? 24.805 17.098 4.850 1.00 95.56 195 ILE A C 1
ATOM 1449 O O . ILE A 1 195 ? 24.675 16.869 6.056 1.00 95.56 195 ILE A O 1
ATOM 1453 N N . ASP A 1 196 ? 24.895 18.333 4.354 1.00 96.25 196 ASP A N 1
ATOM 1454 C CA . ASP A 1 196 ? 24.848 19.536 5.192 1.00 96.25 196 ASP A CA 1
ATOM 1455 C C . ASP A 1 196 ? 23.510 19.611 5.944 1.00 96.25 196 ASP A C 1
ATOM 1457 O O . ASP A 1 196 ? 23.483 19.702 7.172 1.00 96.25 196 ASP A O 1
ATOM 1461 N N . SER A 1 197 ? 22.392 19.422 5.236 1.00 95.56 197 SER A N 1
ATOM 1462 C CA . SER A 1 197 ? 21.058 19.399 5.847 1.00 95.56 197 SER A CA 1
ATOM 1463 C C . SER A 1 197 ? 20.897 18.279 6.883 1.00 95.56 197 SER A C 1
ATOM 1465 O O . SER A 1 197 ? 20.380 18.511 7.977 1.00 95.56 197 SER A O 1
ATOM 1467 N N . SER A 1 198 ? 21.378 17.066 6.594 1.00 94.94 198 SER A N 1
ATOM 1468 C CA . SER A 1 198 ? 21.337 15.957 7.554 1.00 94.94 198 SER A CA 1
ATOM 1469 C C . SER A 1 198 ? 22.209 16.224 8.783 1.00 94.94 198 SER A C 1
ATOM 1471 O O . SER A 1 198 ? 21.875 15.761 9.878 1.00 94.94 198 SER A O 1
ATOM 1473 N N . THR A 1 199 ? 23.324 16.933 8.616 1.00 96.38 199 THR A N 1
ATOM 1474 C CA . THR A 1 199 ? 24.212 17.316 9.718 1.00 96.38 199 THR A CA 1
ATOM 1475 C C . THR A 1 199 ? 23.532 18.344 10.616 1.00 96.38 199 THR A C 1
ATOM 1477 O O . THR A 1 199 ? 23.524 18.169 11.839 1.00 96.38 199 THR A O 1
ATOM 1480 N N . ASP A 1 200 ? 22.871 19.341 10.025 1.00 95.81 200 ASP A N 1
ATOM 1481 C CA . ASP A 1 200 ? 22.070 20.326 10.753 1.00 95.81 200 ASP A CA 1
ATOM 1482 C C . ASP A 1 200 ? 20.924 19.661 11.523 1.00 95.81 200 ASP A C 1
ATOM 1484 O O . ASP A 1 200 ? 20.762 19.905 12.720 1.00 95.81 200 ASP A O 1
ATOM 1488 N N . LEU A 1 201 ? 20.173 18.758 10.881 1.00 94.56 201 LEU A N 1
ATOM 1489 C CA . LEU A 1 201 ? 19.097 18.004 11.532 1.00 94.56 201 LEU A CA 1
ATOM 1490 C C . LEU A 1 201 ? 19.613 17.153 12.694 1.00 94.56 201 LEU A C 1
ATOM 1492 O O . LEU A 1 201 ? 18.990 17.114 13.754 1.00 94.56 201 LEU A O 1
ATOM 1496 N N . LYS A 1 202 ? 20.767 16.500 12.533 1.00 94.56 202 LYS A N 1
ATOM 1497 C CA . LYS A 1 202 ? 21.391 15.723 13.610 1.00 94.56 202 LYS A CA 1
ATOM 1498 C C . LYS A 1 202 ? 21.800 16.617 14.783 1.00 94.56 202 LYS A C 1
ATOM 1500 O O . LYS A 1 202 ? 21.591 16.232 15.933 1.00 94.56 202 LYS A O 1
ATOM 1505 N N . SER A 1 203 ? 22.357 17.796 14.505 1.00 94.44 203 SER A N 1
ATOM 1506 C CA . SER A 1 203 ? 22.707 18.785 15.531 1.00 94.44 203 SER A CA 1
ATOM 1507 C C . SER A 1 203 ? 21.461 19.268 16.283 1.00 94.44 203 SER A C 1
ATOM 1509 O O . SER A 1 203 ? 21.410 19.193 17.511 1.00 94.44 203 SER A O 1
ATOM 1511 N N . GLN A 1 204 ? 20.404 19.644 15.556 1.00 90.88 204 GLN A N 1
ATOM 1512 C CA . GLN A 1 204 ? 19.122 20.055 16.138 1.00 90.88 204 GLN A CA 1
ATOM 1513 C C . GLN A 1 204 ? 18.478 18.943 16.965 1.00 90.88 204 GLN A C 1
ATOM 1515 O O . GLN A 1 204 ? 18.009 19.199 18.071 1.00 90.88 204 GLN A O 1
ATOM 1520 N N . PHE A 1 205 ? 18.490 17.702 16.473 1.00 91.94 205 PHE A N 1
ATOM 1521 C CA . PHE A 1 205 ? 17.984 16.555 17.220 1.00 91.94 205 PHE A CA 1
ATOM 1522 C C . PHE A 1 205 ? 18.798 16.316 18.491 1.00 91.94 205 PHE A C 1
ATOM 1524 O O . PHE A 1 205 ? 18.221 16.057 19.541 1.00 91.94 205 PHE A O 1
ATOM 1531 N N . SER A 1 206 ? 20.125 16.451 18.436 1.00 87.56 206 SER A N 1
ATOM 1532 C CA . SER A 1 206 ? 20.975 16.350 19.626 1.00 87.56 206 SER A CA 1
ATOM 1533 C C . SER A 1 206 ? 20.650 17.440 20.651 1.00 87.56 206 SER A C 1
ATOM 1535 O O . SER A 1 206 ? 20.577 17.145 21.841 1.00 87.56 206 SER A O 1
ATOM 1537 N N . MET A 1 207 ? 20.430 18.681 20.208 1.00 87.06 207 MET A N 1
ATOM 1538 C CA . MET A 1 207 ? 20.043 19.792 21.085 1.00 87.06 207 MET A CA 1
ATOM 1539 C C . MET A 1 207 ? 18.646 19.583 21.681 1.00 87.06 207 MET A C 1
ATOM 1541 O O . MET A 1 207 ? 18.471 19.708 22.889 1.00 87.06 207 MET A O 1
ATOM 1545 N N . GLY A 1 208 ? 17.662 19.215 20.857 1.00 84.69 208 GLY A N 1
ATOM 1546 C CA . GLY A 1 208 ? 16.292 18.938 21.293 1.00 84.69 208 GLY A CA 1
ATOM 1547 C C . GLY A 1 208 ? 16.215 17.740 22.240 1.00 84.69 208 GLY A C 1
ATOM 1548 O O . GLY A 1 208 ? 15.591 17.827 23.296 1.00 84.69 208 GLY A O 1
ATOM 1549 N N . SER A 1 209 ? 16.922 16.655 21.920 1.00 84.12 209 SER A N 1
ATOM 1550 C CA . SER A 1 209 ? 17.079 15.493 22.801 1.00 84.12 209 SER A CA 1
ATOM 1551 C C . SER A 1 209 ? 17.709 15.888 24.136 1.00 84.12 209 SER A C 1
ATOM 1553 O O . SER A 1 209 ? 17.206 15.481 25.181 1.00 84.12 209 SER A O 1
ATOM 1555 N N . GLY A 1 210 ? 18.730 16.753 24.119 1.00 78.94 210 GLY A N 1
ATOM 1556 C CA . GLY A 1 210 ? 19.293 17.366 25.321 1.00 78.94 210 GLY A CA 1
ATOM 1557 C C . GLY A 1 210 ? 18.233 18.093 26.147 1.00 78.94 210 GLY A C 1
ATOM 1558 O O . GLY A 1 210 ? 18.081 17.789 27.315 1.00 78.94 210 GLY A O 1
ATOM 1559 N N . THR A 1 211 ? 17.406 18.955 25.548 1.00 74.56 211 THR A N 1
ATOM 1560 C CA . THR A 1 211 ? 16.346 19.673 26.291 1.00 74.56 211 THR A CA 1
ATOM 1561 C C . THR A 1 211 ? 15.224 18.785 26.840 1.00 74.56 211 THR A C 1
ATOM 1563 O O . THR A 1 211 ? 14.610 19.142 27.842 1.00 74.56 211 THR A O 1
ATOM 1566 N N . LEU A 1 212 ? 14.935 17.645 26.201 1.00 68.62 212 LEU A N 1
ATOM 1567 C CA . LEU A 1 212 ? 13.952 16.675 26.701 1.00 68.62 212 LEU A CA 1
ATOM 1568 C C . LEU A 1 212 ? 14.540 15.775 27.797 1.00 68.62 212 LEU A C 1
ATOM 1570 O O . LEU A 1 212 ? 13.833 15.410 28.735 1.00 68.62 212 LEU A O 1
ATOM 1574 N N . THR A 1 213 ? 15.811 15.390 27.654 1.00 67.50 213 THR A N 1
ATOM 1575 C CA . THR A 1 213 ? 16.508 14.463 28.561 1.00 67.50 213 THR A CA 1
ATOM 1576 C C . THR A 1 213 ? 17.051 15.177 29.789 1.00 67.50 213 THR A C 1
ATOM 1578 O O . THR A 1 213 ? 16.992 14.624 30.888 1.00 67.50 213 THR A O 1
ATOM 1581 N N . ASP A 1 214 ? 17.478 16.430 29.630 1.00 68.81 214 ASP A N 1
ATOM 1582 C CA . ASP A 1 214 ? 17.691 17.384 30.713 1.00 68.81 214 ASP A CA 1
ATOM 1583 C C . ASP A 1 214 ? 16.319 17.818 31.256 1.00 68.81 214 ASP A C 1
ATOM 1585 O O . ASP A 1 214 ? 15.970 18.999 31.315 1.00 68.81 214 ASP A O 1
ATOM 1589 N N . LEU A 1 215 ? 15.522 16.831 31.693 1.00 61.31 215 LEU A N 1
ATOM 1590 C CA . LEU A 1 215 ? 14.545 16.998 32.755 1.00 61.31 215 LEU A CA 1
ATOM 1591 C C . LEU A 1 215 ? 15.235 17.866 33.782 1.00 61.31 215 LEU A C 1
ATOM 1593 O O . LEU A 1 215 ? 16.284 17.481 34.291 1.00 61.31 215 LEU A O 1
ATOM 1597 N N . ASN A 1 216 ? 14.693 19.059 33.997 1.00 67.25 216 ASN A N 1
ATOM 1598 C CA . ASN A 1 216 ? 15.282 20.101 34.812 1.00 67.25 216 ASN A CA 1
ATOM 1599 C C . ASN A 1 216 ? 15.531 19.540 36.221 1.00 67.25 216 ASN A C 1
ATOM 1601 O O . ASN A 1 216 ? 14.676 19.634 37.103 1.00 67.25 216 ASN A O 1
ATOM 1605 N N . PHE A 1 217 ? 16.686 18.889 36.404 1.00 73.94 217 PHE A N 1
ATOM 1606 C CA . PHE A 1 217 ? 16.994 18.041 37.553 1.00 73.94 217 PHE A CA 1
ATOM 1607 C C . PHE A 1 217 ? 17.014 18.903 38.806 1.00 73.94 217 PHE A C 1
ATOM 1609 O O . PHE A 1 217 ? 16.631 18.461 39.881 1.00 73.94 217 PHE A O 1
ATOM 1616 N N . SER A 1 218 ? 17.356 20.183 38.641 1.00 77.00 218 SER A N 1
ATOM 1617 C CA . SER A 1 218 ? 17.211 21.222 39.653 1.00 77.00 218 SER A CA 1
ATOM 1618 C C . SER A 1 218 ? 15.753 21.423 40.087 1.00 77.00 218 SER A C 1
ATOM 1620 O O . SER A 1 218 ? 15.483 21.455 41.284 1.00 77.00 218 SER A O 1
ATOM 1622 N N . SER A 1 219 ? 14.794 21.492 39.159 1.00 83.69 219 SER A N 1
ATOM 1623 C CA . SER A 1 219 ? 13.372 21.605 39.510 1.00 83.69 219 SER A CA 1
ATOM 1624 C C . SER A 1 219 ? 12.801 20.327 40.136 1.00 83.69 219 SER A C 1
ATOM 1626 O O . SER A 1 219 ? 12.146 20.422 41.170 1.00 83.69 219 SER A O 1
ATOM 1628 N N . GLU A 1 220 ? 13.087 19.136 39.595 1.00 84.81 220 GLU A N 1
ATOM 1629 C CA . GLU A 1 220 ? 12.561 17.880 40.156 1.00 84.81 220 GLU A CA 1
ATOM 1630 C C . GLU A 1 220 ? 13.190 17.571 41.521 1.00 84.81 220 GLU A C 1
ATOM 1632 O O . GLU A 1 220 ? 12.483 17.185 42.451 1.00 84.81 220 GLU A O 1
ATOM 1637 N N . SER A 1 221 ? 14.492 17.828 41.699 1.00 85.38 221 SER A N 1
ATOM 1638 C CA . SER A 1 221 ? 15.139 17.720 43.015 1.00 85.38 221 SER A CA 1
ATOM 1639 C C . SER A 1 221 ? 14.576 18.732 44.018 1.00 85.38 221 SER A C 1
ATOM 1641 O O . SER A 1 221 ? 14.339 18.367 45.170 1.00 85.38 221 SER A O 1
ATOM 1643 N N . ALA A 1 222 ? 14.269 19.964 43.595 1.00 89.12 222 ALA A N 1
ATOM 1644 C CA . ALA A 1 222 ? 13.595 20.944 44.445 1.00 89.12 222 ALA A CA 1
ATOM 1645 C C . ALA A 1 222 ? 12.165 20.507 44.822 1.00 89.12 222 ALA A C 1
ATOM 1647 O O . ALA A 1 222 ? 11.766 20.643 45.982 1.00 89.12 222 ALA A O 1
ATOM 1648 N N . TYR A 1 223 ? 11.399 19.940 43.884 1.00 91.25 223 TYR A N 1
ATOM 1649 C CA . TYR A 1 223 ? 10.070 19.384 44.158 1.00 91.25 223 TYR A CA 1
ATOM 1650 C C . TYR A 1 223 ? 10.129 18.176 45.093 1.00 91.25 223 TYR A C 1
ATOM 1652 O O . TYR A 1 223 ? 9.310 18.075 46.010 1.00 91.25 223 TYR A O 1
ATOM 1660 N N . LEU A 1 224 ? 11.085 17.269 44.893 1.00 93.00 224 LEU A N 1
ATOM 1661 C CA . LEU A 1 224 ? 11.306 16.118 45.763 1.00 93.00 224 LEU A CA 1
ATOM 1662 C C . LEU A 1 224 ? 11.664 16.568 47.185 1.00 93.00 224 LEU A C 1
ATOM 1664 O O . LEU A 1 224 ? 11.014 16.133 48.134 1.00 93.00 224 LEU A O 1
ATOM 1668 N N . ALA A 1 225 ? 12.622 17.487 47.332 1.00 94.12 225 ALA A N 1
ATOM 1669 C CA . ALA A 1 225 ? 13.017 18.034 48.630 1.00 94.12 225 ALA A CA 1
ATOM 1670 C C . ALA A 1 225 ? 11.839 18.725 49.333 1.00 94.12 225 ALA A C 1
ATOM 1672 O O . ALA A 1 225 ? 11.589 18.500 50.517 1.00 94.12 225 ALA A O 1
ATOM 1673 N N . ARG A 1 226 ? 11.045 19.512 48.595 1.00 94.06 226 ARG A N 1
ATOM 1674 C CA . ARG A 1 226 ? 9.828 20.132 49.134 1.00 94.06 226 ARG A CA 1
ATOM 1675 C C . ARG A 1 226 ? 8.813 19.090 49.607 1.00 94.06 226 ARG A C 1
ATOM 1677 O O . ARG A 1 226 ? 8.230 19.272 50.673 1.00 94.06 226 ARG A O 1
ATOM 1684 N N . ARG A 1 227 ? 8.602 18.010 48.847 1.00 93.69 227 ARG A N 1
ATOM 1685 C CA . ARG A 1 227 ? 7.704 16.909 49.237 1.00 93.69 227 ARG A CA 1
ATOM 1686 C C . ARG A 1 227 ? 8.209 16.169 50.476 1.00 93.69 227 ARG A C 1
ATOM 1688 O O . ARG A 1 227 ? 7.402 15.867 51.348 1.00 93.69 227 ARG A O 1
ATOM 1695 N N . GLN A 1 228 ? 9.515 15.935 50.586 1.00 93.75 228 GLN A N 1
ATOM 1696 C CA . GLN A 1 228 ? 10.129 15.342 51.779 1.00 93.75 228 GLN A CA 1
ATOM 1697 C C . GLN A 1 228 ? 9.904 16.224 53.013 1.00 93.75 228 GLN A C 1
ATOM 1699 O O . GLN A 1 228 ? 9.359 15.753 54.005 1.00 93.75 228 GLN A O 1
ATOM 1704 N N . ILE A 1 229 ? 10.185 17.528 52.915 1.00 94.69 229 ILE A N 1
ATOM 1705 C CA . ILE A 1 229 ? 9.946 18.480 54.012 1.00 94.69 229 ILE A CA 1
ATOM 1706 C C . ILE A 1 229 ? 8.462 18.508 54.408 1.00 94.69 229 ILE A C 1
ATOM 1708 O O . ILE A 1 229 ? 8.134 18.497 55.591 1.00 94.69 229 ILE A O 1
ATOM 1712 N N . GLN A 1 230 ? 7.544 18.530 53.438 1.00 94.69 230 GLN A N 1
ATOM 1713 C CA . GLN A 1 230 ? 6.106 18.501 53.724 1.00 94.69 230 GLN A CA 1
ATOM 1714 C C . GLN A 1 230 ? 5.672 17.208 54.419 1.00 94.69 230 GLN A C 1
ATOM 1716 O O . GLN A 1 230 ? 4.853 17.263 55.335 1.00 94.69 230 GLN A O 1
ATOM 1721 N N . HIS A 1 231 ? 6.219 16.063 54.012 1.00 95.12 231 HIS A N 1
ATOM 1722 C CA . HIS A 1 231 ? 5.951 14.778 54.648 1.00 95.12 231 HIS A CA 1
ATOM 1723 C C . HIS A 1 231 ? 6.462 14.744 56.097 1.00 95.12 231 HIS A C 1
ATOM 1725 O O . HIS A 1 231 ? 5.740 14.308 56.998 1.00 95.12 231 HIS A O 1
ATOM 1731 N N . ASP A 1 232 ? 7.665 15.260 56.343 1.00 94.62 232 ASP A N 1
ATOM 1732 C CA . ASP A 1 232 ? 8.248 15.330 57.685 1.00 94.62 232 ASP A CA 1
ATOM 1733 C C . ASP A 1 232 ? 7.444 16.269 58.592 1.00 94.62 232 ASP A C 1
ATOM 1735 O O . ASP A 1 232 ? 7.128 15.916 59.730 1.00 94.62 232 ASP A O 1
ATOM 1739 N N . ILE A 1 233 ? 7.015 17.424 58.067 1.00 93.31 233 ILE A N 1
ATOM 1740 C CA . ILE A 1 233 ? 6.122 18.353 58.775 1.00 93.31 233 ILE A CA 1
ATOM 1741 C C . ILE A 1 233 ? 4.773 17.691 59.070 1.00 93.31 233 ILE A C 1
ATOM 1743 O O . ILE A 1 233 ? 4.282 17.804 60.189 1.00 93.31 233 ILE A O 1
ATOM 1747 N N . ALA A 1 234 ? 4.164 16.995 58.106 1.00 92.00 234 ALA A N 1
ATOM 1748 C CA . ALA A 1 234 ? 2.885 16.315 58.309 1.00 92.00 234 ALA A CA 1
ATOM 1749 C C . ALA A 1 234 ? 2.996 15.209 59.369 1.00 92.00 234 ALA A C 1
ATOM 1751 O O . ALA A 1 234 ? 2.141 15.115 60.247 1.00 92.00 234 ALA A O 1
ATOM 1752 N N . THR A 1 235 ? 4.077 14.429 59.342 1.00 93.69 235 THR A N 1
ATOM 1753 C CA . THR A 1 235 ? 4.357 13.388 60.343 1.00 93.69 235 THR A CA 1
ATOM 1754 C C . THR A 1 235 ? 4.552 14.000 61.731 1.00 93.69 235 THR A C 1
ATOM 1756 O O . THR A 1 235 ? 3.949 13.537 62.700 1.00 93.69 235 THR A O 1
ATOM 1759 N N . ALA A 1 236 ? 5.324 15.087 61.831 1.00 91.88 236 ALA A N 1
ATOM 1760 C CA . ALA A 1 236 ? 5.513 15.820 63.080 1.00 91.88 236 ALA A CA 1
ATOM 1761 C C . ALA A 1 236 ? 4.202 16.446 63.591 1.00 91.88 236 ALA A C 1
ATOM 1763 O O . ALA A 1 236 ? 3.915 16.378 64.785 1.00 91.88 236 ALA A O 1
ATOM 1764 N N . MET A 1 237 ? 3.372 17.002 62.704 1.00 90.44 237 MET A N 1
ATOM 1765 C CA . MET A 1 237 ? 2.060 17.560 63.049 1.00 90.44 237 MET A CA 1
ATOM 1766 C C . MET A 1 237 ? 1.073 16.484 63.507 1.00 90.44 237 MET A C 1
ATOM 1768 O O . MET A 1 237 ? 0.349 16.714 64.471 1.00 90.44 237 MET A O 1
ATOM 1772 N N . LEU A 1 238 ? 1.054 15.308 62.873 1.00 90.06 238 LEU A N 1
ATOM 1773 C CA . LEU A 1 238 ? 0.239 14.172 63.315 1.00 90.06 238 LEU A CA 1
ATOM 1774 C C . LEU A 1 238 ? 0.685 13.670 64.691 1.00 90.06 238 LEU A C 1
ATOM 1776 O O . LEU A 1 238 ? -0.153 13.455 65.567 1.00 90.06 238 LEU A O 1
ATOM 1780 N N . ALA A 1 239 ? 1.994 13.539 64.914 1.00 88.50 239 ALA A N 1
ATOM 1781 C CA . ALA A 1 239 ? 2.534 13.187 66.224 1.00 88.50 239 ALA A CA 1
ATOM 1782 C C . ALA A 1 239 ? 2.143 14.229 67.289 1.00 88.50 239 ALA A C 1
ATOM 1784 O O . ALA A 1 239 ? 1.650 13.865 68.357 1.00 88.50 239 ALA A O 1
ATOM 1785 N N . GLN A 1 240 ? 2.273 15.521 66.974 1.00 87.06 240 GLN A N 1
ATOM 1786 C CA . GLN A 1 240 ? 1.878 16.613 67.863 1.00 87.06 240 GLN A CA 1
ATOM 1787 C C . GLN A 1 240 ? 0.365 16.635 68.135 1.00 87.06 240 GLN A C 1
ATOM 1789 O O . GLN A 1 240 ? -0.049 16.866 69.270 1.00 87.06 240 GLN A O 1
ATOM 1794 N N . ALA A 1 241 ? -0.472 16.373 67.129 1.00 87.25 241 ALA A N 1
ATOM 1795 C CA . ALA A 1 241 ? -1.924 16.302 67.279 1.00 87.25 241 ALA A CA 1
ATOM 1796 C C . ALA A 1 241 ? -2.346 15.122 68.168 1.00 87.25 241 ALA A C 1
ATOM 1798 O O . ALA A 1 241 ? -3.197 15.293 69.041 1.00 87.25 241 ALA A O 1
ATOM 1799 N N . ASN A 1 242 ? -1.712 13.956 68.011 1.00 79.56 242 ASN A N 1
ATOM 1800 C CA . ASN A 1 242 ? -1.943 12.797 68.876 1.00 79.56 242 ASN A CA 1
ATOM 1801 C C . ASN A 1 242 ? -1.550 13.090 70.336 1.00 79.56 242 ASN A C 1
ATOM 1803 O O . ASN A 1 242 ? -2.295 12.750 71.259 1.00 79.56 242 ASN A O 1
ATOM 1807 N N . LEU A 1 243 ? -0.421 13.774 70.561 1.00 83.25 243 LEU A N 1
ATOM 1808 C CA . LEU A 1 243 ? -0.019 14.227 71.899 1.00 83.25 243 LEU A CA 1
ATOM 1809 C C . LEU A 1 243 ? -1.009 15.247 72.481 1.00 83.25 243 LEU A C 1
ATOM 1811 O O . LEU A 1 243 ? -1.398 15.125 73.642 1.00 83.25 243 LEU A O 1
ATOM 1815 N N . GLY A 1 244 ? -1.461 16.213 71.679 1.00 79.19 244 GLY A N 1
ATOM 1816 C CA . GLY A 1 244 ? -2.462 17.203 72.082 1.00 79.19 244 GLY A CA 1
ATOM 1817 C C . GLY A 1 244 ? -3.802 16.572 72.472 1.00 79.19 244 GLY A C 1
ATOM 1818 O O . GLY A 1 244 ? -4.350 16.907 73.519 1.00 79.19 244 GLY A O 1
ATOM 1819 N N . GLN A 1 245 ? -4.304 15.612 71.688 1.00 74.69 245 GLN A N 1
ATOM 1820 C CA . GLN A 1 245 ? -5.521 14.863 72.029 1.00 74.69 245 GLN A CA 1
ATOM 1821 C C . GLN A 1 245 ? -5.350 14.064 73.324 1.00 74.69 245 GLN A C 1
ATOM 1823 O O . GLN A 1 245 ? -6.228 14.098 74.182 1.00 74.69 245 GLN A O 1
ATOM 1828 N N . THR A 1 246 ? -4.204 13.406 73.508 1.00 74.56 246 THR A N 1
ATOM 1829 C CA . THR A 1 246 ? -3.900 12.661 74.742 1.00 74.56 246 THR A CA 1
ATOM 1830 C C . THR A 1 246 ? -3.868 13.590 75.959 1.00 74.56 246 THR A C 1
ATOM 1832 O O . THR A 1 246 ? -4.400 13.253 77.016 1.00 74.56 246 THR A O 1
ATOM 1835 N N . HIS A 1 247 ? -3.298 14.787 75.809 1.00 74.12 247 HIS A N 1
ATOM 1836 C CA . HIS A 1 247 ? -3.257 15.792 76.868 1.00 74.12 247 HIS A CA 1
ATOM 1837 C C . HIS A 1 247 ? -4.652 16.339 77.211 1.00 74.12 247 HIS A C 1
ATOM 1839 O O . HIS A 1 247 ? -4.974 16.485 78.387 1.00 74.12 247 HIS A O 1
ATOM 1845 N N . LEU A 1 248 ? -5.514 16.576 76.213 1.00 74.19 248 LEU A N 1
ATOM 1846 C CA . LEU A 1 248 ? -6.910 16.967 76.446 1.00 74.19 248 LEU A CA 1
ATOM 1847 C C . LEU A 1 248 ? -7.718 15.862 77.133 1.00 74.19 248 LEU A C 1
ATOM 1849 O O . LEU A 1 248 ? -8.488 16.157 78.043 1.00 74.19 248 LEU A O 1
ATOM 1853 N N . ILE A 1 249 ? -7.521 14.599 76.745 1.00 72.12 249 ILE A N 1
ATOM 1854 C CA . ILE A 1 249 ? -8.150 13.460 77.428 1.00 72.12 249 ILE A CA 1
ATOM 1855 C C . ILE A 1 249 ? -7.684 13.414 78.886 1.00 72.12 249 ILE A C 1
ATOM 1857 O O . ILE A 1 249 ? -8.519 13.318 79.777 1.00 72.12 249 ILE A O 1
ATOM 1861 N N . SER A 1 250 ? -6.383 13.589 79.141 1.00 64.75 250 SER A N 1
ATOM 1862 C CA . SER A 1 250 ? -5.842 13.655 80.503 1.00 64.75 250 SER A CA 1
ATOM 1863 C C . SER A 1 250 ? -6.420 14.806 81.334 1.00 64.75 250 SER A C 1
ATOM 1865 O O . SER A 1 250 ? -6.537 14.650 82.545 1.00 64.75 250 SER A O 1
ATOM 1867 N N . LEU A 1 251 ? -6.753 15.947 80.721 1.00 65.25 251 LEU A N 1
ATOM 1868 C CA . LEU A 1 251 ? -7.361 17.098 81.401 1.00 65.25 251 LEU A CA 1
ATOM 1869 C C . LEU A 1 251 ? -8.869 16.935 81.647 1.00 65.25 251 LEU A C 1
ATOM 1871 O O . LEU A 1 251 ? -9.393 17.590 82.537 1.00 65.25 251 LEU A O 1
ATOM 1875 N N . LEU A 1 252 ? -9.563 16.095 80.872 1.00 57.62 252 LEU A N 1
ATOM 1876 C CA . LEU A 1 252 ? -10.989 15.796 81.060 1.00 57.62 252 LEU A CA 1
ATOM 1877 C C . LEU A 1 252 ? -11.223 14.663 82.074 1.00 57.62 252 LEU A C 1
ATOM 1879 O O . LEU A 1 252 ? -12.297 14.569 82.660 1.00 57.62 252 LEU A O 1
ATOM 1883 N N . THR A 1 253 ? -10.240 13.777 82.255 1.00 57.50 253 THR A N 1
ATOM 1884 C CA . THR A 1 253 ? -10.293 12.657 83.212 1.00 57.50 253 THR A CA 1
ATOM 1885 C C . THR A 1 253 ? -9.785 13.008 84.618 1.00 57.50 253 THR A C 1
ATOM 1887 O O . THR A 1 253 ? -9.684 12.113 85.458 1.00 57.50 253 THR A O 1
ATOM 1890 N N . LEU A 1 254 ? -9.442 14.276 84.858 1.00 48.59 254 LEU A N 1
ATOM 1891 C CA . LEU A 1 254 ? -9.130 14.870 86.165 1.00 48.59 254 LEU A CA 1
ATOM 1892 C C . LEU A 1 254 ? -10.313 15.724 86.632 1.00 48.59 254 LEU A C 1
ATOM 1894 O O . LEU A 1 254 ? -10.592 15.695 87.851 1.00 48.59 254 LEU A O 1
#

Radius of gyration: 43.59 Å; chains: 1; bounding box: 94×56×135 Å

Sequence (254 aa):
NDDYHVAGYIYRVNDDGTAASDPIMVLNETGVQVTDRASIEVPEDGNYRFVFVVGTYDESGGLLAGADMTIDNIVAENPYSVDNDAISDILKALHYSNQSASAAPSKILSTSILENGSENAFITDLSEINITGVSGQPAGPFRELGGLNLVTVPEDAISENDAHILTSKIETVQERINIARVTASAQLTAISSAIDSSTDLKSQFSMGSGTLTDLNFSSESAYLARRQIQHDIATAMLAQANLGQTHLISLLTL